Protein AF-A0A959K3Q5-F1 (afdb_monomer_lite)

pLDDT: mean 81.24, std 18.28, range [29.67, 98.5]

Secondary structure (DSSP, 8-state):
-HHHHHHHHHHHHHHHHTT-TTGGG-HHHHHHHHHHHT-HHHHHTT--HHHHHHHHHHH-TTTTSS------TT-----PPPHHHHHHHHHHHHHHHHHHHHHHSPPPEESSHIIIIIGGGGSS-HHHHHHHHHHHHHHT-GGG--TT-EEEEEEEPTT-SSTT-EEEEEETTEEEEEEESSS---HHHIIIIIIIIIIHH-SSGGGSPEEEEESS---HHHHHHHHHHTHHHHHTTHHHHHHHHHTS--TTS-HHHHHHHHHHHHHHTHHHHH-

Structure (mmCIF, N/CA/C/O backbone):
data_AF-A0A959K3Q5-F1
#
_entry.id   AF-A0A959K3Q5-F1
#
loop_
_atom_site.group_PDB
_atom_site.id
_atom_site.type_symbol
_atom_site.label_atom_id
_atom_site.label_alt_id
_atom_site.label_comp_id
_atom_site.label_asym_id
_atom_site.label_entity_id
_atom_site.label_seq_id
_atom_site.pdbx_PDB_ins_code
_atom_site.Cartn_x
_atom_site.Cartn_y
_atom_site.Cartn_z
_atom_site.occupancy
_atom_site.B_iso_or_equiv
_atom_site.auth_seq_id
_atom_site.auth_comp_id
_atom_site.auth_asym_id
_atom_site.auth_atom_id
_atom_site.pdbx_PDB_model_num
ATOM 1 N N . MET A 1 1 ? 34.630 -7.379 -21.092 1.00 40.16 1 MET A N 1
ATOM 2 C CA . MET A 1 1 ? 34.888 -6.142 -21.871 1.00 40.16 1 MET A CA 1
ATOM 3 C C . MET A 1 1 ? 34.202 -6.185 -23.237 1.00 40.16 1 MET A C 1
ATOM 5 O O . MET A 1 1 ? 33.742 -5.140 -23.668 1.00 40.16 1 MET A O 1
ATOM 9 N N . GLU A 1 2 ? 34.085 -7.359 -23.878 1.00 38.56 2 GLU A N 1
ATOM 10 C CA . GLU A 1 2 ? 33.310 -7.544 -25.124 1.00 38.56 2 GLU A CA 1
ATOM 11 C C . GLU A 1 2 ? 31.790 -7.338 -24.957 1.00 38.56 2 GLU A C 1
ATOM 13 O O . GLU A 1 2 ? 31.158 -6.804 -25.863 1.00 38.56 2 GLU A O 1
ATOM 18 N N . ASP A 1 3 ? 31.225 -7.642 -23.783 1.00 55.41 3 ASP A N 1
ATOM 19 C CA . ASP A 1 3 ? 29.778 -7.525 -23.515 1.00 55.41 3 ASP A CA 1
ATOM 20 C C . ASP A 1 3 ? 29.264 -6.075 -23.535 1.00 55.41 3 ASP A C 1
ATOM 22 O O . ASP A 1 3 ? 28.328 -5.718 -24.247 1.00 55.41 3 ASP A O 1
ATOM 26 N N . LEU A 1 4 ? 29.995 -5.182 -22.861 1.00 48.69 4 LEU A N 1
ATOM 27 C CA . LEU A 1 4 ? 29.612 -3.777 -22.703 1.00 48.69 4 LEU A CA 1
ATOM 28 C C . LEU A 1 4 ? 29.541 -3.020 -24.044 1.00 48.69 4 LEU A C 1
ATOM 30 O O . LEU A 1 4 ? 28.869 -1.995 -24.159 1.00 48.69 4 LEU A O 1
ATOM 34 N N . ALA A 1 5 ? 30.282 -3.475 -25.059 1.00 52.78 5 ALA A N 1
ATOM 35 C CA . ALA A 1 5 ? 30.271 -2.875 -26.389 1.00 52.78 5 ALA A CA 1
ATOM 36 C C . ALA A 1 5 ? 29.038 -3.315 -27.192 1.00 52.78 5 ALA A C 1
ATOM 38 O O . ALA A 1 5 ? 28.391 -2.476 -27.822 1.00 52.78 5 ALA A O 1
ATOM 39 N N . ALA A 1 6 ? 28.680 -4.600 -27.131 1.00 57.12 6 ALA A N 1
ATOM 40 C CA . ALA A 1 6 ? 27.487 -5.138 -27.780 1.00 57.12 6 ALA A CA 1
ATOM 41 C C . ALA A 1 6 ? 26.199 -4.558 -27.167 1.00 57.12 6 ALA A C 1
ATOM 43 O O . ALA A 1 6 ? 25.308 -4.118 -27.899 1.00 57.12 6 ALA A O 1
ATOM 44 N N . GLU A 1 7 ? 26.147 -4.448 -25.839 1.00 55.91 7 GLU A N 1
ATOM 45 C CA . GLU A 1 7 ? 25.041 -3.832 -25.093 1.00 55.91 7 GLU A CA 1
ATOM 46 C C . GLU A 1 7 ? 24.840 -2.352 -25.459 1.00 55.91 7 GLU A C 1
ATOM 48 O O . GLU A 1 7 ? 23.718 -1.899 -25.726 1.00 55.91 7 GLU A O 1
ATOM 53 N N . LYS A 1 8 ? 25.937 -1.587 -25.558 1.00 56.41 8 LYS A N 1
ATOM 54 C CA . LYS A 1 8 ? 25.900 -0.185 -26.003 1.00 56.41 8 LYS A C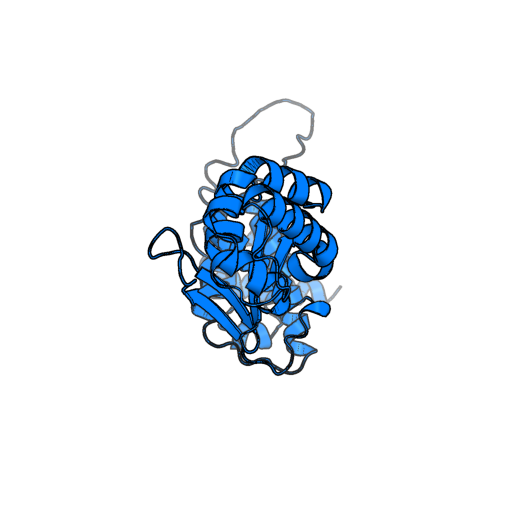A 1
ATOM 55 C C . LYS A 1 8 ? 25.402 -0.052 -27.441 1.00 56.41 8 LYS A C 1
ATOM 57 O O . LYS A 1 8 ? 24.619 0.851 -27.727 1.00 56.41 8 LYS A O 1
ATOM 62 N N . ILE A 1 9 ? 25.810 -0.951 -28.339 1.00 61.34 9 ILE A N 1
ATOM 63 C CA . ILE A 1 9 ? 25.378 -0.961 -29.746 1.00 61.34 9 ILE A CA 1
ATOM 64 C C . ILE A 1 9 ? 23.883 -1.287 -29.866 1.00 61.34 9 ILE A C 1
ATOM 66 O O . ILE A 1 9 ? 23.164 -0.613 -30.609 1.00 61.34 9 ILE A O 1
ATOM 70 N N . ARG A 1 10 ? 23.385 -2.283 -29.123 1.00 63.38 10 ARG A N 1
ATOM 71 C CA . ARG A 1 10 ? 21.958 -2.649 -29.115 1.00 63.38 10 ARG A CA 1
ATOM 72 C C . ARG A 1 10 ? 21.088 -1.477 -28.670 1.00 63.38 10 ARG A C 1
ATOM 74 O O . ARG A 1 10 ? 20.124 -1.122 -29.348 1.00 63.38 10 ARG A O 1
ATOM 81 N N . SER A 1 11 ? 21.493 -0.814 -27.599 1.00 56.53 11 SER A N 1
ATOM 82 C CA . SER A 1 11 ? 20.761 0.315 -27.024 1.00 56.53 11 SER A CA 1
ATOM 83 C C . SER A 1 11 ? 20.833 1.563 -27.898 1.00 56.53 11 SER A C 1
ATOM 85 O O . SER A 1 11 ? 19.840 2.270 -28.077 1.00 56.53 11 SER A O 1
ATOM 87 N N . TRP A 1 12 ? 21.977 1.786 -28.548 1.00 61.56 12 TRP A N 1
ATOM 88 C CA . TRP A 1 12 ? 22.113 2.806 -29.582 1.00 61.56 12 TRP A CA 1
ATOM 89 C C . TRP A 1 12 ? 21.128 2.570 -30.737 1.00 61.56 12 TRP A C 1
ATOM 91 O O . TRP A 1 12 ? 20.445 3.504 -31.158 1.00 61.56 12 TRP A O 1
ATOM 101 N N . ASN A 1 13 ? 20.980 1.325 -31.206 1.00 64.12 13 ASN A N 1
ATOM 102 C CA . ASN A 1 13 ? 20.042 0.969 -32.277 1.00 64.12 13 ASN A CA 1
ATOM 103 C C . ASN A 1 13 ? 18.572 1.160 -31.872 1.00 64.12 13 ASN A C 1
ATOM 105 O O . ASN A 1 13 ? 17.746 1.544 -32.702 1.00 64.12 13 ASN A O 1
ATOM 109 N N . ILE A 1 14 ? 18.232 0.892 -30.612 1.00 61.56 14 ILE A N 1
ATOM 110 C CA . ILE A 1 14 ? 16.895 1.108 -30.044 1.00 61.56 14 ILE A CA 1
ATOM 111 C C . ILE A 1 14 ? 16.551 2.605 -30.031 1.00 61.56 14 ILE A C 1
ATOM 113 O O . ILE A 1 14 ? 15.569 3.031 -30.643 1.00 61.56 14 ILE A O 1
ATOM 117 N N . LEU A 1 15 ? 17.418 3.431 -29.442 1.00 58.94 15 LEU A N 1
ATOM 118 C CA . LEU A 1 15 ? 17.208 4.879 -29.361 1.00 58.94 15 LEU A CA 1
ATOM 119 C C . LEU A 1 15 ? 17.270 5.577 -30.729 1.00 58.94 15 LEU A C 1
ATOM 121 O O . LEU A 1 15 ? 16.596 6.589 -30.949 1.00 58.94 15 LEU A O 1
ATOM 125 N N . ASN A 1 16 ? 18.074 5.049 -31.657 1.00 60.66 16 ASN A N 1
ATOM 126 C CA . ASN A 1 16 ? 18.155 5.551 -33.026 1.00 60.66 16 ASN A CA 1
ATOM 127 C C . ASN A 1 16 ? 16.851 5.295 -33.796 1.00 60.66 16 ASN A C 1
ATOM 129 O O . ASN A 1 16 ? 16.346 6.215 -34.439 1.00 60.66 16 ASN A O 1
ATOM 133 N N . ARG A 1 17 ? 16.261 4.096 -33.672 1.00 56.97 17 ARG A N 1
ATOM 134 C CA . ARG A 1 17 ? 14.958 3.760 -34.280 1.00 56.97 17 ARG A CA 1
ATOM 135 C C . ARG A 1 17 ? 13.814 4.621 -33.737 1.00 56.97 17 ARG A C 1
ATOM 137 O O . ARG A 1 17 ? 12.937 5.000 -34.504 1.00 56.97 17 ARG A O 1
ATOM 144 N N . ALA A 1 18 ? 13.863 4.999 -32.461 1.00 53.19 18 ALA A N 1
ATOM 145 C CA . ALA A 1 18 ? 12.867 5.872 -31.833 1.00 53.19 18 ALA A CA 1
ATOM 146 C C . ALA A 1 18 ? 13.060 7.380 -32.118 1.00 53.19 18 ALA A C 1
ATOM 148 O O . ALA A 1 18 ? 12.319 8.212 -31.594 1.00 53.19 18 ALA A O 1
ATOM 149 N N . GLY A 1 19 ? 14.080 7.773 -32.895 1.00 54.72 19 GLY A N 1
ATOM 150 C CA . GLY A 1 19 ? 14.333 9.177 -33.241 1.00 54.72 19 GLY A CA 1
ATOM 151 C C . GLY A 1 19 ? 14.781 10.063 -32.067 1.00 54.72 19 GLY A C 1
ATOM 152 O O . GLY A 1 19 ? 14.737 11.287 -32.169 1.00 54.72 19 GLY A O 1
ATOM 153 N N . ARG A 1 20 ? 15.239 9.491 -30.945 1.00 56.72 20 ARG A N 1
ATOM 154 C CA . ARG A 1 20 ? 15.582 10.237 -29.716 1.00 56.72 20 ARG A CA 1
ATOM 155 C C . ARG A 1 20 ? 17.085 10.520 -29.622 1.00 56.72 20 ARG A C 1
ATOM 157 O O . ARG A 1 20 ? 17.811 9.846 -28.905 1.00 56.72 20 ARG A O 1
ATOM 164 N N . SER A 1 21 ? 17.598 11.474 -30.405 1.00 55.88 21 SER A N 1
ATOM 165 C CA . SER A 1 21 ? 19.041 11.827 -30.454 1.00 55.88 21 SER A CA 1
ATOM 166 C C . SER A 1 21 ? 19.626 12.337 -29.144 1.00 55.88 21 SER A C 1
ATOM 168 O O . SER A 1 21 ? 20.778 12.039 -28.858 1.00 55.88 21 SER A O 1
ATOM 170 N N . GLN A 1 22 ? 18.837 13.038 -28.335 1.00 51.00 22 GLN A N 1
ATOM 171 C CA . GLN A 1 22 ? 19.312 13.644 -27.087 1.00 51.00 22 GLN A CA 1
ATOM 172 C C . GLN A 1 22 ? 19.474 12.627 -25.942 1.00 51.00 22 GLN A C 1
ATOM 174 O O . GLN A 1 22 ? 20.385 12.753 -25.137 1.00 51.00 22 GLN A O 1
ATOM 179 N N . LEU A 1 23 ? 18.664 11.562 -25.909 1.00 52.59 23 LEU A N 1
ATOM 180 C CA . LEU A 1 23 ? 18.810 10.475 -24.926 1.00 52.59 23 LEU A CA 1
ATOM 181 C C . LEU A 1 23 ? 19.992 9.540 -25.253 1.00 52.59 23 LEU A C 1
ATOM 183 O O . LEU A 1 23 ? 20.458 8.797 -24.398 1.00 52.59 23 LEU A O 1
ATOM 187 N N . ARG A 1 24 ? 20.508 9.585 -26.492 1.00 54.88 24 ARG A N 1
ATOM 188 C CA . ARG A 1 24 ? 21.662 8.786 -26.950 1.00 54.88 24 ARG A CA 1
ATOM 189 C C . ARG A 1 24 ? 23.006 9.287 -26.424 1.00 54.88 24 ARG A C 1
ATOM 191 O O . ARG A 1 24 ? 23.982 8.546 -26.504 1.00 54.88 24 ARG A O 1
ATOM 198 N N . SER A 1 25 ? 23.075 10.524 -25.932 1.00 55.84 25 SER A N 1
ATOM 199 C CA . SER A 1 25 ? 24.301 11.109 -25.375 1.00 55.84 25 SER A CA 1
ATOM 200 C C . SER A 1 25 ? 24.491 10.848 -23.881 1.00 55.84 25 SER A C 1
ATOM 202 O O . SER A 1 25 ? 25.543 11.205 -23.358 1.00 55.84 25 SER A O 1
ATOM 204 N N . ASP A 1 26 ? 23.521 10.224 -23.203 1.00 61.69 26 ASP A N 1
ATOM 205 C CA . ASP A 1 26 ? 23.619 9.890 -21.782 1.00 61.69 26 ASP A CA 1
ATOM 206 C C . ASP A 1 26 ? 23.964 8.393 -21.590 1.00 61.69 26 ASP A C 1
ATOM 208 O O . ASP A 1 26 ? 23.094 7.523 -21.698 1.00 61.69 26 ASP A O 1
ATOM 212 N N . PRO A 1 27 ? 25.239 8.053 -21.318 1.00 60.53 27 PRO A N 1
ATOM 213 C CA . PRO A 1 27 ? 25.661 6.670 -21.111 1.00 60.53 27 PRO A CA 1
ATOM 214 C C . PRO A 1 27 ? 25.109 6.050 -19.819 1.00 60.53 27 PRO A C 1
ATOM 216 O O . PRO A 1 27 ? 25.029 4.825 -19.734 1.00 60.53 27 PRO A O 1
ATOM 219 N N . VAL A 1 28 ? 24.731 6.862 -18.826 1.00 61.91 28 VAL A N 1
ATOM 220 C CA . VAL A 1 28 ? 24.123 6.390 -17.574 1.00 61.91 28 VAL A CA 1
ATOM 221 C C . VAL A 1 28 ? 22.675 5.988 -17.833 1.00 61.91 28 VAL A C 1
ATOM 223 O O . VAL A 1 28 ? 22.242 4.926 -17.390 1.00 61.91 28 VAL A O 1
ATOM 226 N N . PHE A 1 29 ? 21.947 6.788 -18.612 1.00 66.75 29 PHE A N 1
ATOM 227 C CA . PHE A 1 29 ? 20.609 6.442 -19.086 1.00 66.75 29 PHE A CA 1
ATOM 228 C C . PHE A 1 29 ? 20.609 5.159 -19.928 1.00 66.75 29 PHE A C 1
ATOM 230 O O . PHE A 1 29 ? 19.795 4.261 -19.715 1.00 66.75 29 PHE A O 1
ATOM 237 N N . LEU A 1 30 ? 21.575 5.031 -20.841 1.00 65.94 30 LEU A N 1
ATOM 238 C CA . LEU A 1 30 ? 21.716 3.840 -21.675 1.00 65.94 30 LEU A CA 1
ATOM 239 C C . LEU A 1 30 ? 21.869 2.567 -20.834 1.00 65.94 30 LEU A C 1
ATOM 241 O O . LEU A 1 30 ? 21.207 1.570 -21.103 1.00 65.94 30 LEU A O 1
ATOM 245 N N . ALA A 1 31 ? 22.703 2.622 -19.791 1.00 67.56 31 ALA A N 1
ATOM 246 C CA . ALA A 1 31 ? 22.904 1.505 -18.874 1.00 67.56 31 ALA A CA 1
ATOM 247 C C . ALA A 1 31 ? 21.610 1.099 -18.148 1.00 67.56 31 ALA A C 1
ATOM 249 O O . ALA A 1 31 ? 21.390 -0.086 -17.933 1.00 67.56 31 ALA A O 1
ATOM 250 N N . LYS A 1 32 ? 20.731 2.052 -17.809 1.00 72.62 32 LYS A N 1
ATOM 251 C CA . LYS A 1 32 ? 19.441 1.778 -17.149 1.00 72.62 32 LYS A CA 1
ATOM 252 C C . LYS A 1 32 ? 18.463 1.051 -18.068 1.00 72.62 32 LYS A C 1
ATOM 254 O O . LYS A 1 32 ? 17.853 0.073 -17.652 1.00 72.62 32 LYS A O 1
ATOM 259 N N . VAL A 1 33 ? 18.358 1.484 -19.326 1.00 73.06 33 VAL A N 1
ATOM 260 C CA . VAL A 1 33 ? 17.515 0.811 -20.328 1.00 73.06 33 VAL A CA 1
ATOM 261 C C . VAL A 1 33 ? 18.021 -0.609 -20.594 1.00 73.06 33 VAL A C 1
ATOM 263 O O . VAL A 1 33 ? 17.211 -1.531 -20.654 1.00 73.06 33 VAL A O 1
ATOM 266 N N . ILE A 1 34 ? 19.346 -0.803 -20.674 1.00 70.44 34 ILE A N 1
ATOM 267 C CA . ILE A 1 34 ? 19.973 -2.122 -20.888 1.00 70.44 34 ILE A CA 1
ATOM 268 C C . ILE A 1 34 ? 19.515 -3.140 -19.844 1.00 70.44 34 ILE A C 1
ATOM 270 O O . ILE A 1 34 ? 19.133 -4.247 -20.206 1.00 70.44 34 ILE A O 1
ATOM 274 N N . LYS A 1 35 ? 19.465 -2.742 -18.567 1.00 70.56 35 LYS A N 1
ATOM 275 C CA . LYS A 1 35 ? 19.013 -3.623 -17.481 1.00 70.56 35 LYS A CA 1
ATOM 276 C C . LYS A 1 35 ? 17.603 -4.188 -17.691 1.00 70.56 35 LYS A C 1
ATOM 278 O O . LYS A 1 35 ? 17.283 -5.211 -17.113 1.00 70.56 35 LYS A O 1
ATOM 283 N N . CYS A 1 36 ? 16.744 -3.512 -18.457 1.00 79.62 36 CYS A N 1
ATOM 284 C CA . CYS A 1 36 ? 15.346 -3.911 -18.634 1.00 79.62 36 CYS A CA 1
ATOM 285 C C . CYS A 1 36 ? 15.089 -4.677 -19.945 1.00 79.62 36 CYS A C 1
ATOM 287 O O . CYS A 1 36 ? 14.208 -5.531 -19.988 1.00 79.62 36 CYS A O 1
ATOM 289 N N . VAL A 1 37 ? 15.830 -4.381 -21.020 1.00 70.38 37 VAL A N 1
ATOM 290 C CA . VAL A 1 37 ? 15.545 -4.887 -22.386 1.00 70.38 37 VAL A CA 1
ATOM 291 C C . VAL A 1 37 ? 15.873 -6.366 -22.606 1.00 70.38 37 VAL A C 1
ATOM 293 O O . VAL A 1 37 ? 15.495 -6.928 -23.638 1.00 70.38 37 VAL A O 1
ATOM 296 N N . ASP A 1 38 ? 16.579 -6.994 -21.669 1.00 72.69 38 ASP A N 1
ATOM 297 C CA . ASP A 1 38 ? 16.919 -8.418 -21.733 1.00 72.69 38 ASP A CA 1
ATOM 298 C C . ASP A 1 38 ? 15.912 -9.323 -21.009 1.00 72.69 38 ASP A C 1
ATOM 300 O O . ASP A 1 38 ? 15.969 -10.543 -21.162 1.00 72.69 38 ASP A O 1
ATOM 304 N N . HIS A 1 39 ? 14.924 -8.749 -20.314 1.00 82.00 39 HIS A N 1
ATOM 305 C CA . HIS A 1 39 ? 13.847 -9.513 -19.687 1.00 82.00 39 HIS A CA 1
ATOM 306 C C . HIS A 1 39 ? 12.695 -9.751 -20.667 1.00 82.00 39 HIS A C 1
ATOM 308 O O . HIS A 1 39 ? 11.847 -8.883 -20.900 1.00 82.00 39 HIS A O 1
ATOM 314 N N . SER A 1 40 ? 12.628 -10.964 -21.217 1.00 84.44 40 SER A N 1
ATOM 315 C CA . SER A 1 40 ? 11.532 -11.393 -22.097 1.00 84.44 40 SER A CA 1
ATOM 316 C C . SER A 1 40 ? 10.154 -11.320 -21.418 1.00 84.44 40 SER A C 1
ATOM 318 O O . SER A 1 40 ? 9.131 -11.076 -22.059 1.00 84.44 40 SER A O 1
ATOM 320 N N . GLU A 1 41 ? 10.146 -11.449 -20.097 1.00 88.12 41 GLU A N 1
ATOM 321 C CA . GLU A 1 41 ? 9.000 -11.388 -19.206 1.00 88.12 41 GLU A CA 1
ATOM 322 C C . GLU A 1 41 ? 8.406 -9.977 -19.172 1.00 88.12 41 GLU A C 1
ATOM 324 O O . GLU A 1 41 ? 7.193 -9.819 -19.309 1.00 88.12 41 GLU A O 1
ATOM 329 N N . LEU A 1 42 ? 9.244 -8.937 -19.087 1.00 89.06 42 LEU A N 1
ATOM 330 C CA . LEU A 1 42 ? 8.790 -7.543 -19.144 1.00 89.06 42 LEU A CA 1
ATOM 331 C C . LEU A 1 42 ? 8.170 -7.225 -20.512 1.00 89.06 42 LEU A C 1
ATOM 333 O O . LEU A 1 42 ? 7.113 -6.593 -20.584 1.00 89.06 42 LEU A O 1
ATOM 337 N N . ILE A 1 43 ? 8.764 -7.737 -21.594 1.00 86.56 43 ILE A N 1
ATOM 338 C CA . ILE A 1 43 ? 8.223 -7.586 -22.952 1.00 86.56 43 ILE A CA 1
ATOM 339 C C . ILE A 1 43 ? 6.839 -8.239 -23.056 1.00 86.56 43 ILE A C 1
ATOM 341 O O . ILE A 1 43 ? 5.929 -7.651 -23.643 1.00 86.56 43 ILE A O 1
ATOM 345 N N . SER A 1 44 ? 6.643 -9.417 -22.452 1.00 86.00 44 SER A N 1
ATOM 346 C CA . SER A 1 44 ? 5.338 -10.100 -22.435 1.00 86.00 44 SER A CA 1
ATOM 347 C C . SER A 1 44 ? 4.245 -9.297 -21.715 1.00 86.00 44 SER A C 1
ATOM 349 O O . SER A 1 44 ? 3.067 -9.417 -22.048 1.00 86.00 44 SER A O 1
ATOM 351 N N . LEU A 1 45 ? 4.644 -8.421 -20.788 1.00 87.62 45 LEU A N 1
ATOM 352 C CA . LEU A 1 45 ? 3.775 -7.470 -20.100 1.00 87.62 45 LEU A CA 1
ATOM 353 C C . LEU A 1 45 ? 3.621 -6.138 -20.854 1.00 87.62 45 LEU A C 1
ATOM 355 O O . LEU A 1 45 ? 3.037 -5.208 -20.313 1.00 87.62 45 LEU A O 1
ATOM 359 N N . GLY A 1 46 ? 4.130 -6.008 -22.083 1.00 87.62 46 GLY A N 1
ATOM 360 C CA . GLY A 1 46 ? 4.018 -4.789 -22.892 1.00 87.62 46 GLY A CA 1
ATOM 361 C C . GLY A 1 46 ? 5.025 -3.689 -22.539 1.00 87.62 46 GLY A C 1
ATOM 362 O O . GLY A 1 46 ? 4.829 -2.535 -22.931 1.00 87.62 46 GLY A O 1
ATOM 363 N N . ILE A 1 47 ? 6.089 -4.023 -21.801 1.00 89.06 47 ILE A N 1
ATOM 364 C CA . ILE A 1 47 ? 7.208 -3.126 -21.486 1.00 89.06 47 ILE A CA 1
ATOM 365 C C . ILE A 1 47 ? 8.308 -3.360 -22.524 1.00 89.06 47 ILE A C 1
ATOM 367 O O . ILE A 1 47 ? 9.309 -4.026 -22.273 1.00 89.06 47 ILE A O 1
ATOM 371 N N . ASP A 1 48 ? 8.081 -2.851 -23.730 1.00 84.75 48 ASP A N 1
ATOM 372 C CA . ASP A 1 48 ? 9.048 -2.924 -24.822 1.00 84.75 48 ASP A CA 1
ATOM 373 C C . ASP A 1 48 ? 10.049 -1.752 -24.807 1.00 84.75 48 ASP A C 1
ATOM 375 O O . ASP A 1 48 ? 9.960 -0.800 -24.024 1.00 84.75 48 ASP A O 1
ATOM 379 N N . ASP A 1 49 ? 11.006 -1.807 -25.731 1.00 77.19 49 ASP A N 1
ATOM 380 C CA . ASP A 1 49 ? 11.998 -0.762 -25.972 1.00 77.19 49 ASP A CA 1
ATOM 381 C C . ASP A 1 49 ? 11.375 0.644 -26.070 1.00 77.19 49 ASP A C 1
ATOM 383 O O . ASP A 1 49 ? 11.886 1.619 -25.514 1.00 77.19 49 ASP A O 1
ATOM 387 N N . GLN A 1 50 ? 10.256 0.770 -26.788 1.00 77.44 50 GLN A N 1
ATOM 388 C CA . GLN A 1 50 ? 9.607 2.054 -27.031 1.00 77.44 50 GLN A CA 1
ATOM 389 C C . GLN A 1 50 ? 8.909 2.574 -25.773 1.00 77.44 50 GLN A C 1
ATOM 391 O O . GLN A 1 50 ? 8.879 3.787 -25.534 1.00 77.44 50 GLN A O 1
ATOM 396 N N . TYR A 1 51 ? 8.361 1.677 -24.963 1.00 85.12 51 TYR A N 1
ATOM 397 C CA . TYR A 1 51 ? 7.776 1.974 -23.671 1.00 85.12 51 TYR A CA 1
ATOM 398 C C . TYR A 1 51 ? 8.834 2.506 -22.690 1.00 85.12 51 TYR A C 1
ATOM 400 O O . TYR A 1 51 ? 8.635 3.583 -22.121 1.00 85.12 51 TYR A O 1
ATOM 408 N N . LEU A 1 52 ? 9.985 1.835 -22.569 1.00 82.88 52 LEU A N 1
ATOM 409 C CA . LEU A 1 52 ? 11.098 2.272 -21.710 1.00 82.88 52 LEU A CA 1
ATOM 410 C C . LEU A 1 52 ? 11.615 3.665 -22.101 1.00 82.88 52 LEU A C 1
ATOM 412 O O . LEU A 1 52 ? 11.854 4.519 -21.248 1.00 82.88 52 LEU A O 1
ATOM 416 N N . ILE A 1 53 ? 11.701 3.945 -23.404 1.00 76.00 53 ILE A N 1
ATOM 417 C CA . ILE A 1 53 ? 12.056 5.277 -23.916 1.00 76.00 53 ILE A CA 1
ATOM 418 C C . ILE A 1 53 ? 11.040 6.344 -23.491 1.00 76.00 53 ILE A C 1
ATOM 420 O O . ILE A 1 53 ? 11.410 7.488 -23.220 1.00 76.00 53 ILE A O 1
ATOM 424 N N . ASN A 1 54 ? 9.754 5.999 -23.449 1.00 79.50 54 ASN A N 1
ATOM 425 C CA . ASN A 1 54 ? 8.704 6.942 -23.079 1.00 79.50 54 ASN A CA 1
ATOM 426 C C . ASN A 1 54 ? 8.709 7.266 -21.578 1.00 79.50 54 ASN A C 1
ATOM 428 O O . ASN A 1 54 ? 8.382 8.398 -21.224 1.00 79.50 54 ASN A O 1
ATOM 432 N N . ILE A 1 55 ? 9.128 6.333 -20.712 1.00 81.19 55 ILE A N 1
ATOM 433 C CA . ILE A 1 55 ? 9.363 6.626 -19.287 1.00 81.19 55 ILE A CA 1
ATOM 434 C C . ILE A 1 55 ? 10.372 7.769 -19.164 1.00 81.19 55 ILE A C 1
ATOM 436 O O . ILE A 1 55 ? 10.076 8.777 -18.526 1.00 81.19 55 ILE A O 1
ATOM 440 N N . ALA A 1 56 ? 11.510 7.650 -19.843 1.00 68.94 56 ALA A N 1
ATOM 441 C CA . ALA A 1 56 ? 12.579 8.645 -19.810 1.00 68.94 56 ALA A CA 1
ATOM 442 C C . ALA A 1 56 ? 12.138 10.015 -20.335 1.00 68.94 56 ALA A C 1
ATOM 444 O O . ALA A 1 56 ? 12.381 11.057 -19.730 1.00 68.94 56 ALA A O 1
ATOM 445 N N . ALA A 1 57 ? 11.413 10.011 -21.457 1.00 64.94 57 ALA A N 1
ATOM 446 C CA . ALA A 1 57 ? 10.893 11.234 -22.057 1.00 64.94 57 ALA A CA 1
ATOM 447 C C . ALA A 1 57 ? 9.870 11.954 -21.154 1.00 64.94 57 ALA A C 1
ATOM 449 O O . ALA A 1 57 ? 9.721 13.173 -21.243 1.00 64.94 57 ALA A O 1
ATOM 450 N N . SER A 1 58 ? 9.158 11.216 -20.294 1.00 63.50 58 SER A N 1
ATOM 451 C CA . SER A 1 58 ? 8.156 11.777 -19.377 1.00 63.50 58 SER A CA 1
ATOM 452 C C . SER A 1 58 ? 8.771 12.475 -18.155 1.00 63.50 58 SER A C 1
ATOM 454 O O . SER A 1 58 ? 8.187 13.421 -17.631 1.00 63.50 58 SER A O 1
ATOM 456 N N . SER A 1 59 ? 9.951 12.046 -17.692 1.00 56.72 59 SER A N 1
ATOM 457 C CA . SER A 1 59 ? 10.712 12.692 -16.604 1.00 56.72 59 SER A CA 1
ATOM 458 C C . SER A 1 59 ? 11.510 13.903 -17.083 1.00 56.72 59 SER A C 1
ATOM 460 O O . SER A 1 59 ? 11.805 14.791 -16.285 1.00 56.72 59 SER A O 1
ATOM 462 N N . SER A 1 60 ? 11.815 13.975 -18.381 1.00 52.69 60 SER A N 1
ATOM 463 C CA . SER A 1 60 ? 12.578 15.057 -19.007 1.00 52.69 60 SER A CA 1
ATOM 464 C C . SER A 1 60 ? 11.735 16.275 -19.409 1.00 52.69 60 SER A C 1
ATOM 466 O O . SER A 1 60 ? 12.026 16.894 -20.433 1.00 52.69 60 SER A O 1
ATOM 468 N N . GLY A 1 61 ? 10.680 16.618 -18.659 1.00 44.03 61 GLY A N 1
ATOM 469 C CA . GLY A 1 61 ? 9.978 17.892 -18.842 1.00 44.03 61 GLY A CA 1
ATOM 470 C C . GLY A 1 61 ? 10.996 19.037 -18.832 1.00 44.03 61 GLY A C 1
ATOM 471 O O . GLY A 1 61 ? 11.556 19.345 -17.788 1.00 44.03 61 GLY A O 1
ATOM 472 N N . ASP A 1 62 ? 11.271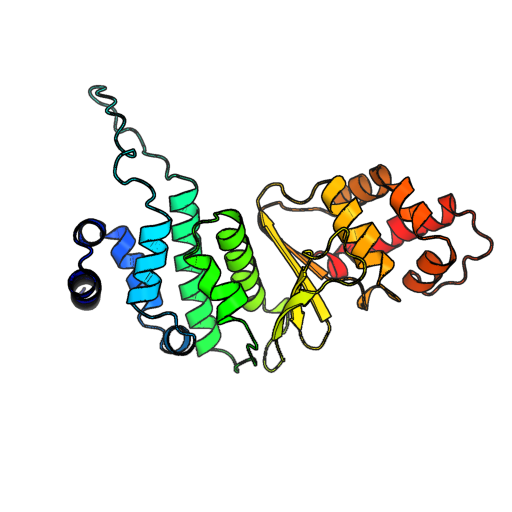 19.592 -20.013 1.00 35.66 62 ASP A N 1
ATOM 473 C CA . ASP A 1 62 ? 12.361 20.524 -20.303 1.00 35.66 62 ASP A CA 1
ATOM 474 C C . ASP A 1 62 ? 13.796 20.039 -19.993 1.00 35.66 62 ASP A C 1
ATOM 476 O O . ASP A 1 62 ? 14.406 20.386 -18.983 1.00 35.66 62 ASP A O 1
ATOM 480 N N . PHE A 1 63 ? 14.458 19.469 -21.008 1.00 35.38 63 PHE A N 1
ATOM 481 C CA . PHE A 1 63 ? 15.915 19.649 -21.172 1.00 35.38 63 PHE A CA 1
ATOM 482 C C . PHE A 1 63 ? 16.321 21.144 -21.257 1.00 35.38 63 PHE A C 1
ATOM 484 O O . PHE A 1 63 ? 17.510 21.451 -21.260 1.00 35.38 63 PHE A O 1
ATOM 491 N N . SER A 1 64 ? 15.364 22.084 -21.320 1.00 33.69 64 SER A N 1
ATOM 492 C CA . SER A 1 64 ? 15.614 23.526 -21.394 1.00 33.69 64 SER A CA 1
ATOM 493 C C . SER A 1 64 ? 15.785 24.231 -20.037 1.00 33.69 64 SER A C 1
ATOM 495 O O . SER A 1 64 ? 16.133 25.411 -20.032 1.00 33.69 64 SER A O 1
ATOM 497 N N . GLN A 1 65 ? 15.636 23.545 -18.890 1.00 32.94 65 GLN A N 1
ATOM 498 C CA . GLN A 1 65 ? 15.892 24.155 -17.567 1.00 32.94 65 GLN A CA 1
ATOM 499 C C . GLN A 1 65 ? 16.874 23.407 -16.651 1.00 32.94 65 GLN A C 1
ATOM 501 O O . GLN A 1 65 ? 17.060 23.803 -15.503 1.00 32.94 65 GLN A O 1
ATOM 506 N N . ALA A 1 66 ? 17.626 22.428 -17.158 1.00 31.17 66 ALA A N 1
ATOM 507 C CA . ALA A 1 66 ? 18.889 22.020 -16.530 1.00 31.17 66 ALA A CA 1
ATOM 508 C C . ALA A 1 66 ? 20.042 22.853 -17.116 1.00 31.17 66 ALA A C 1
ATOM 510 O O . ALA A 1 66 ? 20.924 22.354 -17.808 1.00 31.17 66 ALA A O 1
ATOM 511 N N . GLY A 1 67 ? 19.970 24.165 -16.910 1.00 32.84 67 GLY A N 1
ATOM 512 C CA . GLY A 1 67 ? 20.887 25.112 -17.530 1.00 32.84 67 GLY A CA 1
ATOM 513 C C . GLY A 1 67 ? 20.763 26.520 -16.973 1.00 32.84 67 GLY A C 1
ATOM 514 O O . GLY A 1 67 ? 20.920 27.481 -17.719 1.00 32.84 67 GLY A O 1
ATOM 515 N N . SER A 1 68 ? 20.493 26.680 -15.675 1.00 30.17 68 SER A N 1
ATOM 516 C CA . SER A 1 68 ? 20.906 27.916 -15.015 1.00 30.17 68 SER A CA 1
ATOM 517 C C . SER A 1 68 ? 22.433 27.944 -15.046 1.00 30.17 68 SER A C 1
ATOM 519 O O . SER A 1 68 ? 23.090 27.300 -14.229 1.00 30.17 68 SER A O 1
ATOM 521 N N . GLN A 1 69 ? 22.986 28.641 -16.042 1.00 35.47 69 GLN A N 1
ATOM 522 C CA . GLN A 1 69 ? 24.376 29.074 -16.053 1.00 35.47 69 GLN A CA 1
ATOM 523 C C . GLN A 1 69 ? 24.658 29.788 -14.732 1.00 35.47 69 GLN A C 1
ATOM 525 O O . GLN A 1 69 ? 24.270 30.936 -14.533 1.00 35.47 69 GLN A O 1
ATOM 530 N N . ILE A 1 70 ? 25.352 29.103 -13.835 1.00 29.67 70 ILE A N 1
ATOM 531 C CA . ILE A 1 70 ? 26.170 29.755 -12.829 1.00 29.67 70 ILE A CA 1
ATOM 532 C C . ILE A 1 70 ? 27.594 29.599 -13.348 1.00 29.67 70 ILE A C 1
ATOM 534 O O . ILE A 1 70 ? 28.213 28.549 -13.210 1.00 29.67 70 ILE A O 1
ATOM 538 N N . ILE A 1 71 ? 28.081 30.641 -14.022 1.00 40.22 71 ILE A N 1
ATOM 539 C CA . ILE A 1 71 ? 29.518 30.832 -14.192 1.00 40.22 71 ILE A CA 1
ATOM 540 C C . ILE A 1 71 ? 30.031 31.207 -12.802 1.00 40.22 71 ILE A C 1
ATOM 542 O O . ILE A 1 71 ? 29.853 32.339 -12.360 1.00 40.22 71 ILE A O 1
ATOM 546 N N . ILE A 1 72 ? 30.618 30.244 -12.099 1.00 31.20 72 ILE A N 1
ATOM 547 C CA . ILE A 1 72 ? 31.567 30.515 -11.022 1.00 31.20 72 ILE A CA 1
ATOM 548 C C . ILE A 1 72 ? 32.827 29.740 -11.385 1.00 31.20 72 ILE A C 1
ATOM 550 O O . ILE A 1 72 ? 32.799 28.523 -11.558 1.00 31.20 72 ILE A O 1
ATOM 554 N N . GLU A 1 73 ? 33.905 30.489 -11.570 1.00 41.16 73 GLU A N 1
ATOM 555 C CA . GLU A 1 73 ? 35.254 29.981 -11.770 1.00 41.16 73 GLU A CA 1
ATOM 556 C C . GLU A 1 73 ? 35.628 29.011 -10.623 1.00 41.16 73 GLU A C 1
ATOM 558 O O . GLU A 1 73 ? 35.418 29.304 -9.447 1.00 41.16 73 GLU A O 1
ATOM 563 N N . ASP A 1 74 ? 36.160 27.842 -10.992 1.00 43.22 74 ASP A N 1
ATOM 564 C CA . ASP A 1 74 ? 36.954 26.920 -10.162 1.00 43.22 74 ASP A CA 1
ATOM 565 C C . ASP A 1 74 ? 36.340 26.196 -8.942 1.00 43.22 74 ASP A C 1
ATOM 567 O O . ASP A 1 74 ? 37.059 25.858 -8.000 1.00 43.22 74 ASP A O 1
ATOM 571 N N . VAL A 1 75 ? 35.066 25.779 -8.983 1.00 34.84 75 VAL A N 1
ATOM 572 C CA . VAL A 1 75 ? 34.592 24.664 -8.126 1.00 34.84 75 VAL A CA 1
ATOM 573 C C . VAL A 1 75 ? 33.637 23.749 -8.907 1.00 34.84 75 VAL A C 1
ATOM 575 O O . VAL A 1 75 ? 32.615 24.238 -9.390 1.00 34.84 75 VAL A O 1
ATOM 578 N N . PRO A 1 76 ? 33.887 22.425 -9.021 1.00 33.84 76 PRO A N 1
ATOM 579 C CA . PRO A 1 76 ? 32.914 21.514 -9.609 1.00 33.84 76 PRO A CA 1
ATOM 580 C C . PRO A 1 76 ? 31.675 21.482 -8.713 1.00 33.84 76 PRO A C 1
ATOM 582 O O . PRO A 1 76 ? 31.682 20.919 -7.619 1.00 33.84 76 PRO A O 1
ATOM 585 N N . THR A 1 77 ? 30.608 22.135 -9.163 1.00 39.34 77 THR A N 1
ATOM 586 C CA . THR A 1 77 ? 29.311 22.098 -8.495 1.00 39.34 77 THR A CA 1
ATOM 587 C C . THR A 1 77 ? 28.779 20.677 -8.639 1.00 39.34 77 THR A C 1
ATOM 589 O O . THR A 1 77 ? 28.525 20.217 -9.751 1.00 39.34 77 THR A O 1
ATOM 592 N N . ILE A 1 78 ? 28.653 19.947 -7.530 1.00 39.50 78 ILE A N 1
ATOM 593 C CA . ILE A 1 78 ? 27.988 18.642 -7.527 1.00 39.50 78 ILE A CA 1
ATOM 594 C C . ILE A 1 78 ? 26.525 18.907 -7.894 1.00 39.50 78 ILE A C 1
ATOM 596 O O . ILE A 1 78 ? 25.763 19.420 -7.077 1.00 39.50 78 ILE A O 1
ATOM 600 N N . LEU A 1 79 ? 26.148 18.624 -9.142 1.00 46.28 79 LEU A N 1
ATOM 601 C CA . LEU A 1 79 ? 24.764 18.711 -9.593 1.00 46.28 79 LEU A CA 1
ATOM 602 C C . LEU A 1 79 ? 23.960 17.656 -8.829 1.00 46.28 79 LEU A C 1
ATOM 604 O O . LEU A 1 79 ? 24.155 16.456 -9.021 1.00 46.28 79 LEU A O 1
ATOM 608 N N . THR A 1 80 ? 23.087 18.096 -7.927 1.00 50.78 80 THR A N 1
ATOM 609 C CA . THR A 1 80 ? 22.154 17.198 -7.254 1.00 50.78 80 THR A CA 1
ATOM 610 C C . THR A 1 80 ? 21.052 16.797 -8.238 1.00 50.78 80 THR A C 1
ATOM 612 O O . THR A 1 80 ? 20.476 17.668 -8.895 1.00 50.78 80 THR A O 1
ATOM 615 N N . PRO A 1 81 ? 20.755 15.495 -8.385 1.00 61.69 81 PRO A N 1
ATOM 616 C CA . PRO A 1 81 ? 19.712 15.044 -9.296 1.00 61.69 81 PRO A CA 1
ATOM 617 C C . PRO A 1 81 ? 18.342 15.575 -8.863 1.00 61.69 81 PRO A C 1
ATOM 619 O O . PRO A 1 81 ? 18.036 15.688 -7.671 1.00 61.69 81 PRO A O 1
ATOM 622 N N . SER A 1 82 ? 17.498 15.903 -9.841 1.00 69.12 82 SER A N 1
ATOM 623 C CA . SER A 1 82 ? 16.130 16.350 -9.576 1.00 69.12 82 SER A CA 1
ATOM 624 C C . SER A 1 82 ? 15.276 15.203 -9.018 1.00 69.12 82 SER A C 1
ATOM 626 O O . SER A 1 82 ? 15.560 14.026 -9.238 1.00 69.12 82 SER A O 1
ATOM 628 N N . LYS A 1 83 ? 14.164 15.522 -8.340 1.00 71.69 83 LYS A N 1
ATOM 629 C CA . LYS A 1 83 ? 13.207 14.497 -7.874 1.00 71.69 83 LYS A CA 1
ATOM 630 C C . LYS A 1 83 ? 12.679 13.619 -9.015 1.00 71.69 83 LYS A C 1
ATOM 632 O O . LYS A 1 83 ? 12.426 12.441 -8.801 1.00 71.69 83 LYS A O 1
ATOM 637 N N . ALA A 1 84 ? 12.518 14.187 -10.212 1.00 70.56 84 ALA A N 1
ATOM 638 C CA . ALA A 1 84 ? 12.071 13.451 -11.391 1.00 70.56 84 ALA A CA 1
ATOM 639 C C . ALA A 1 84 ? 13.139 12.468 -11.893 1.00 70.56 84 ALA A C 1
ATOM 641 O O . ALA A 1 84 ? 12.795 11.345 -12.243 1.00 70.56 84 ALA A O 1
ATOM 642 N N . GLN A 1 85 ? 14.416 12.868 -11.865 1.00 71.69 85 GLN A N 1
ATOM 643 C CA . GLN A 1 85 ? 15.541 11.992 -12.208 1.00 71.69 85 GLN A CA 1
ATOM 644 C C . GLN A 1 85 ? 15.693 10.856 -11.194 1.00 71.69 85 GLN A C 1
ATOM 646 O O . GLN A 1 85 ? 15.817 9.704 -11.581 1.00 71.69 85 GLN A O 1
ATOM 651 N N . LEU A 1 86 ? 15.595 11.151 -9.894 1.00 76.81 86 LEU A N 1
ATOM 652 C CA . LEU A 1 86 ? 15.643 10.117 -8.855 1.00 76.81 86 LEU A CA 1
ATOM 653 C C . LEU A 1 86 ? 14.508 9.091 -8.994 1.00 76.81 86 LEU A C 1
ATOM 655 O O . LEU A 1 86 ? 14.737 7.900 -8.813 1.00 76.81 86 LEU A O 1
ATOM 659 N N . LEU A 1 87 ? 13.295 9.541 -9.335 1.00 81.31 87 LEU A N 1
ATOM 660 C CA . LEU A 1 87 ? 12.169 8.637 -9.578 1.00 81.31 87 LEU A CA 1
ATOM 661 C C . LEU A 1 87 ? 12.353 7.816 -10.859 1.00 81.31 87 LEU A C 1
ATOM 663 O O . LEU A 1 87 ? 11.974 6.652 -10.891 1.00 81.31 87 LEU A O 1
ATOM 667 N N . GLU A 1 88 ? 12.903 8.399 -11.923 1.00 83.50 88 GLU A N 1
ATOM 668 C CA . GLU A 1 88 ? 13.220 7.647 -13.139 1.00 83.50 88 GLU A CA 1
ATOM 669 C C . GLU A 1 88 ? 14.196 6.506 -12.843 1.00 83.50 88 GLU A C 1
ATOM 671 O O . GLU A 1 88 ? 13.945 5.368 -13.234 1.00 83.50 88 GLU A O 1
ATOM 676 N N . ASP A 1 89 ? 15.255 6.798 -12.094 1.00 82.62 89 ASP A N 1
ATOM 677 C CA . ASP A 1 89 ? 16.269 5.819 -11.706 1.00 82.62 89 ASP A CA 1
ATOM 678 C C . ASP A 1 89 ? 15.646 4.674 -10.909 1.00 82.62 89 ASP A C 1
ATOM 680 O O . ASP A 1 89 ? 15.854 3.503 -11.224 1.00 82.62 89 ASP A O 1
ATOM 684 N N . GLU A 1 90 ? 14.794 5.017 -9.945 1.00 88.44 90 GLU A N 1
ATOM 685 C CA . GLU A 1 90 ? 14.040 4.049 -9.157 1.00 88.44 90 GLU A CA 1
ATOM 686 C C . GLU A 1 90 ? 13.092 3.197 -10.015 1.00 88.44 90 GLU A C 1
ATOM 688 O O . GLU A 1 90 ? 12.991 1.994 -9.786 1.00 88.44 90 GLU A O 1
ATOM 693 N N . ILE A 1 91 ? 12.411 3.784 -11.010 1.00 92.19 91 ILE A N 1
ATOM 694 C CA . ILE A 1 91 ? 11.538 3.035 -11.929 1.00 92.19 91 ILE A CA 1
ATOM 695 C C . ILE A 1 91 ? 12.347 1.976 -12.677 1.00 92.19 91 ILE A C 1
ATOM 697 O O . ILE A 1 91 ? 11.924 0.824 -12.727 1.00 92.19 91 ILE A O 1
ATOM 701 N N . PHE A 1 92 ? 13.494 2.342 -13.254 1.00 90.38 92 PHE A N 1
ATOM 702 C CA . PHE A 1 92 ? 14.318 1.392 -14.004 1.00 90.38 92 PHE A CA 1
ATOM 703 C C . PHE A 1 92 ? 14.900 0.294 -13.113 1.00 90.38 92 PHE A C 1
ATOM 705 O O . PHE A 1 92 ? 14.890 -0.872 -13.507 1.00 90.38 92 PHE A O 1
ATOM 712 N N . ASP A 1 93 ? 15.367 0.638 -11.913 1.00 90.38 93 ASP A N 1
ATOM 713 C CA . ASP A 1 93 ? 15.892 -0.358 -10.979 1.00 90.38 93 ASP A CA 1
ATOM 714 C C . ASP A 1 93 ? 14.792 -1.337 -10.526 1.00 90.38 93 ASP A C 1
ATOM 716 O O . ASP A 1 93 ? 15.011 -2.547 -10.540 1.00 90.38 93 ASP A O 1
ATOM 720 N N . VAL A 1 94 ? 13.586 -0.842 -10.214 1.00 94.44 94 VAL A N 1
ATOM 721 C CA . VAL A 1 94 ? 12.440 -1.683 -9.819 1.00 94.44 94 VAL A CA 1
ATOM 722 C C . VAL A 1 94 ? 11.904 -2.522 -10.981 1.00 94.44 94 VAL A C 1
ATOM 724 O O . VAL A 1 94 ? 11.463 -3.647 -10.757 1.00 94.44 94 VAL A O 1
ATOM 727 N N . LEU A 1 95 ? 11.922 -2.009 -12.215 1.00 94.19 95 LEU A N 1
ATOM 728 C CA . LEU A 1 95 ? 11.522 -2.775 -13.398 1.00 94.19 95 LEU A CA 1
ATOM 729 C C . LEU A 1 95 ? 12.498 -3.912 -13.691 1.00 94.19 95 LEU A C 1
ATOM 731 O O . LEU A 1 95 ? 12.054 -5.024 -13.959 1.00 94.19 95 LEU A O 1
ATOM 735 N N . SER A 1 96 ? 13.803 -3.651 -13.607 1.00 90.75 96 SER A N 1
ATOM 736 C CA . SER A 1 96 ? 14.827 -4.684 -13.785 1.00 90.75 96 SER A CA 1
ATOM 737 C C . SER A 1 96 ? 14.674 -5.792 -12.740 1.00 90.75 96 SER A C 1
ATOM 739 O O . SER A 1 96 ? 14.536 -6.957 -13.106 1.00 90.75 96 SER A O 1
ATOM 741 N N . SER A 1 97 ? 14.556 -5.439 -11.455 1.00 92.19 97 SER A N 1
ATOM 742 C CA . SER A 1 97 ? 14.355 -6.440 -10.400 1.00 92.19 97 SER A CA 1
ATOM 743 C C . SER A 1 97 ? 13.015 -7.175 -10.532 1.00 92.19 97 SER A C 1
ATOM 745 O O . SER A 1 97 ? 12.924 -8.364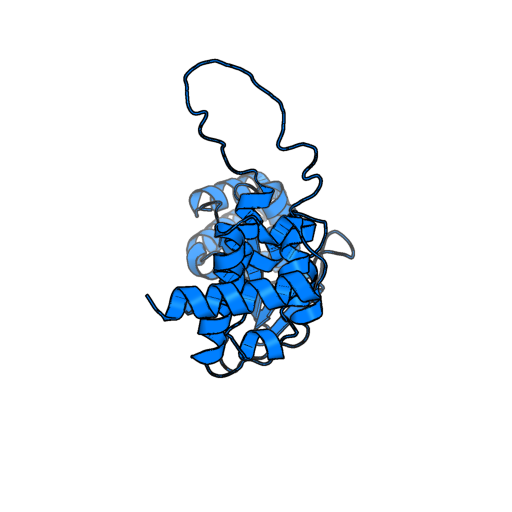 -10.230 1.00 92.19 97 SER A O 1
ATOM 747 N N . PHE A 1 98 ? 11.972 -6.506 -11.034 1.00 92.81 98 PHE A N 1
ATOM 748 C CA . PHE A 1 98 ? 10.698 -7.157 -11.328 1.00 92.81 98 PHE A CA 1
ATOM 749 C C . PHE A 1 98 ? 10.817 -8.145 -12.495 1.00 92.81 98 PHE A C 1
ATOM 751 O O . PHE A 1 98 ? 10.223 -9.218 -12.440 1.00 92.81 98 PHE A O 1
ATOM 758 N N . GLY A 1 99 ? 11.619 -7.832 -13.516 1.00 90.69 99 GLY A N 1
ATOM 759 C CA . GLY A 1 99 ? 11.960 -8.758 -14.596 1.00 90.69 99 GLY A CA 1
ATOM 760 C C . GLY A 1 99 ? 12.641 -10.023 -14.071 1.00 90.69 99 GLY A C 1
ATOM 761 O O . GLY A 1 99 ? 12.193 -11.130 -14.375 1.00 90.69 99 GLY A O 1
ATOM 762 N N . ASP A 1 100 ? 13.648 -9.866 -13.207 1.00 89.88 100 ASP A N 1
ATOM 763 C CA . ASP A 1 100 ? 14.291 -10.985 -12.503 1.00 89.88 100 ASP A CA 1
ATOM 764 C C . ASP A 1 100 ? 13.288 -11.792 -11.669 1.00 89.88 100 ASP A C 1
ATOM 766 O O . ASP A 1 100 ? 13.306 -13.026 -11.672 1.00 89.88 100 ASP A O 1
ATOM 770 N N . PHE A 1 101 ? 12.396 -11.113 -10.946 1.00 90.06 101 PHE A N 1
ATOM 771 C CA . PHE A 1 101 ? 11.361 -11.766 -10.153 1.00 90.06 101 PHE A CA 1
ATOM 772 C C . PHE A 1 101 ? 10.438 -12.621 -11.027 1.00 90.06 101 PHE A C 1
ATOM 774 O O . PHE A 1 101 ? 10.171 -13.770 -10.675 1.00 90.06 101 PHE A O 1
ATOM 781 N N . LEU A 1 102 ? 9.980 -12.109 -12.169 1.00 88.44 102 LEU A N 1
ATOM 782 C CA . LEU A 1 102 ? 9.110 -12.854 -13.080 1.00 88.44 102 LEU A CA 1
ATOM 783 C C . LEU A 1 102 ? 9.809 -14.086 -13.668 1.00 88.44 102 LEU A C 1
ATOM 785 O O . LEU A 1 102 ? 9.194 -15.146 -13.733 1.00 88.44 102 LEU A O 1
ATOM 789 N N . GLY A 1 103 ? 11.085 -13.968 -14.050 1.00 85.44 103 GLY A N 1
ATOM 790 C CA . GLY A 1 103 ? 11.845 -15.084 -14.626 1.00 85.44 103 GLY A CA 1
ATOM 791 C C . GLY A 1 103 ? 12.135 -16.215 -13.630 1.00 85.44 103 GLY A C 1
ATOM 792 O O . GLY A 1 103 ? 12.265 -17.375 -14.021 1.00 85.44 103 GLY A O 1
ATOM 793 N N . ASN A 1 104 ? 12.208 -15.898 -12.334 1.00 85.12 104 ASN A N 1
ATOM 794 C CA . ASN A 1 104 ? 12.581 -16.850 -11.283 1.00 85.12 104 ASN A CA 1
ATOM 795 C C . ASN A 1 104 ? 11.395 -17.456 -10.514 1.00 85.12 104 ASN A C 1
ATOM 797 O O . ASN A 1 104 ? 11.601 -18.360 -9.702 1.00 85.12 104 ASN A O 1
ATOM 801 N N . ASN A 1 105 ? 10.167 -16.975 -10.722 1.00 81.38 105 ASN A N 1
ATOM 802 C CA . ASN A 1 105 ? 9.010 -17.372 -9.919 1.00 81.38 105 ASN A CA 1
ATOM 803 C C . ASN A 1 105 ? 7.850 -17.876 -10.782 1.00 81.38 105 ASN A C 1
ATOM 805 O O . ASN A 1 105 ? 7.704 -17.519 -11.946 1.00 81.38 105 ASN A O 1
ATOM 809 N N . SER A 1 106 ? 6.996 -18.725 -10.196 1.00 70.06 106 SER A N 1
ATOM 810 C CA . SER A 1 106 ? 5.778 -19.170 -10.884 1.00 70.06 106 SER A CA 1
ATOM 811 C C . SER A 1 106 ? 4.864 -17.971 -11.159 1.00 70.06 106 SER A C 1
ATOM 813 O O . SER A 1 106 ? 4.655 -17.162 -10.247 1.00 70.06 106 SER A O 1
ATOM 815 N N . PRO A 1 107 ? 4.299 -17.855 -12.374 1.00 65.56 107 PRO A N 1
ATOM 816 C CA . PRO A 1 107 ? 3.529 -16.685 -12.756 1.00 65.56 107 PRO A CA 1
ATOM 817 C C . PRO A 1 107 ? 2.288 -16.560 -11.874 1.00 65.56 107 PRO A C 1
ATOM 819 O O . PRO A 1 107 ? 1.570 -17.532 -11.634 1.00 65.56 107 PRO A O 1
ATOM 822 N N . ALA A 1 108 ? 2.038 -15.349 -11.392 1.00 72.00 108 ALA A N 1
ATOM 823 C CA . ALA A 1 108 ? 0.738 -14.983 -10.860 1.00 72.00 108 ALA A CA 1
ATOM 824 C C . ALA A 1 108 ? -0.184 -14.537 -12.008 1.00 72.00 108 ALA A C 1
ATOM 826 O O . ALA A 1 108 ? 0.293 -14.133 -13.074 1.00 72.00 108 ALA A O 1
ATOM 827 N N . THR A 1 109 ? -1.503 -14.582 -11.808 1.00 81.19 109 THR A N 1
ATOM 828 C CA . THR A 1 109 ? -2.440 -14.039 -12.802 1.00 81.19 109 THR A CA 1
ATOM 829 C C . THR A 1 109 ? -2.593 -12.543 -12.564 1.00 81.19 109 THR A C 1
ATOM 831 O O . THR A 1 109 ? -3.268 -12.100 -11.634 1.00 81.19 109 THR A O 1
ATOM 834 N N . TYR A 1 110 ? -1.958 -11.747 -13.415 1.00 81.12 110 TYR A N 1
ATOM 835 C CA . TYR A 1 110 ? -1.969 -10.291 -13.330 1.00 81.12 110 TYR A CA 1
ATOM 836 C C . TYR A 1 110 ? -3.159 -9.715 -14.106 1.00 81.12 110 TYR A C 1
ATOM 838 O O . TYR A 1 110 ? -3.018 -9.396 -15.282 1.00 81.12 110 TYR A O 1
ATOM 846 N N . GLY A 1 111 ? -4.329 -9.583 -13.470 1.00 84.38 111 GLY A N 1
ATOM 847 C CA . GLY A 1 111 ? -5.580 -9.208 -14.146 1.00 84.38 111 GLY A CA 1
ATOM 848 C C . GLY A 1 111 ? -5.479 -7.935 -14.999 1.00 84.38 111 GLY A C 1
ATOM 849 O O . GLY A 1 111 ? -5.461 -8.000 -16.223 1.00 84.38 111 GLY A O 1
ATOM 850 N N . ASN A 1 112 ? -5.412 -6.766 -14.359 1.00 90.19 112 ASN A N 1
ATOM 851 C CA . ASN A 1 112 ? -5.356 -5.445 -15.011 1.00 90.19 112 ASN A CA 1
ATOM 852 C C . ASN A 1 112 ? -4.033 -4.697 -14.737 1.00 90.19 112 ASN A C 1
ATOM 854 O O . ASN A 1 112 ? -3.997 -3.465 -14.735 1.00 90.19 112 ASN A O 1
ATOM 858 N N . LEU A 1 113 ? -2.940 -5.439 -14.508 1.00 92.38 113 LEU A N 1
ATOM 859 C CA . LEU A 1 113 ? -1.624 -4.892 -14.145 1.00 92.38 113 LEU A CA 1
ATOM 860 C C . LEU A 1 113 ? -1.131 -3.841 -15.142 1.00 92.38 113 LEU A C 1
ATOM 862 O O . LEU A 1 113 ? -0.638 -2.791 -14.729 1.00 92.38 113 LEU A O 1
ATOM 866 N N . TYR A 1 114 ? -1.270 -4.104 -16.446 1.00 91.69 114 TYR A N 1
ATOM 867 C CA . TYR A 1 114 ? -0.772 -3.175 -17.456 1.00 91.69 114 TYR A CA 1
ATOM 868 C C . TYR A 1 114 ? -1.429 -1.801 -17.327 1.00 91.69 114 TYR A C 1
ATOM 870 O O . TYR A 1 114 ? -0.749 -0.791 -17.227 1.00 91.69 114 TYR A O 1
ATOM 878 N N . GLU A 1 115 ? -2.756 -1.763 -17.273 1.00 93.25 115 GLU A N 1
ATOM 879 C CA . GLU A 1 115 ? -3.533 -0.522 -17.258 1.00 93.25 115 GLU A CA 1
ATOM 880 C C . GLU A 1 115 ? -3.393 0.251 -15.944 1.00 93.25 115 GLU A C 1
ATOM 882 O O . GLU A 1 115 ? -3.518 1.473 -15.930 1.00 93.25 115 GLU A O 1
ATOM 887 N N . LYS A 1 116 ? -3.205 -0.459 -14.826 1.00 93.75 116 LYS A N 1
ATOM 888 C CA . LYS A 1 116 ? -3.254 0.131 -13.481 1.00 93.75 116 LYS A CA 1
ATOM 889 C C . LYS A 1 116 ? -1.900 0.397 -12.857 1.00 93.75 116 LYS A C 1
ATOM 891 O O . LYS A 1 116 ? -1.810 1.251 -11.986 1.00 93.75 116 LYS A O 1
ATOM 896 N N . VAL A 1 117 ? -0.863 -0.303 -13.300 1.00 94.81 117 VAL A N 1
ATOM 897 C CA . VAL A 1 117 ? 0.470 -0.212 -12.700 1.00 94.81 117 VAL A CA 1
ATOM 898 C C . VAL A 1 117 ? 1.503 0.134 -13.754 1.00 94.81 117 VAL A C 1
ATOM 900 O O . VAL A 1 117 ? 2.227 1.107 -13.583 1.00 94.81 117 VAL A O 1
ATOM 903 N N . ILE A 1 118 ? 1.546 -0.600 -14.869 1.00 94.62 118 ILE A N 1
ATOM 904 C CA . ILE A 1 118 ? 2.566 -0.355 -15.893 1.00 94.62 118 ILE A CA 1
ATOM 905 C C . ILE A 1 118 ? 2.312 0.980 -16.591 1.00 94.62 118 ILE A C 1
ATOM 907 O O . ILE A 1 118 ? 3.143 1.871 -16.515 1.00 94.62 118 ILE A O 1
ATOM 911 N N . GLU A 1 119 ? 1.171 1.186 -17.241 1.00 92.56 119 GLU A N 1
ATOM 912 C CA . GLU A 1 119 ? 0.870 2.401 -18.009 1.00 92.56 119 GLU A CA 1
ATOM 913 C C . GLU A 1 119 ? 1.122 3.713 -17.229 1.00 92.56 119 GLU A C 1
ATOM 915 O O . GLU A 1 119 ? 1.794 4.592 -17.786 1.00 92.56 119 GLU A O 1
ATOM 920 N N . PRO A 1 120 ? 0.773 3.817 -15.930 1.00 92.62 120 PRO A N 1
ATOM 921 C CA . PRO A 1 120 ? 1.111 4.975 -15.106 1.00 92.62 120 PRO A CA 1
ATOM 922 C C . PRO A 1 120 ? 2.602 5.309 -14.952 1.00 92.62 120 PRO A C 1
ATOM 924 O O . PRO A 1 120 ? 2.908 6.481 -14.730 1.00 92.62 120 PRO A O 1
ATOM 927 N N . LEU A 1 121 ? 3.545 4.363 -15.086 1.00 92.31 121 LEU A N 1
ATOM 928 C CA . LEU A 1 121 ? 4.990 4.632 -14.910 1.00 92.31 121 LEU A CA 1
ATOM 929 C C . LEU A 1 121 ? 5.555 5.611 -15.949 1.00 92.31 121 LEU A C 1
ATOM 931 O O . LEU A 1 121 ? 6.527 6.314 -15.661 1.00 92.31 121 LEU A O 1
ATOM 935 N N . ARG A 1 122 ? 4.940 5.680 -17.138 1.00 87.31 122 ARG A N 1
ATOM 936 C CA . ARG A 1 122 ? 5.251 6.662 -18.196 1.00 87.31 122 ARG A CA 1
ATOM 937 C C . ARG A 1 122 ? 4.290 7.857 -18.216 1.00 87.31 122 ARG A C 1
ATOM 939 O O . ARG A 1 122 ? 4.351 8.682 -19.126 1.00 87.31 122 ARG A O 1
ATOM 946 N N . GLY A 1 123 ? 3.355 7.910 -17.269 1.00 83.19 123 GLY A N 1
ATOM 947 C CA . GLY A 1 123 ? 2.364 8.972 -17.165 1.00 83.19 123 GLY A CA 1
ATOM 948 C C . GLY A 1 123 ? 2.985 10.303 -16.722 1.00 83.19 123 GLY A C 1
ATOM 949 O O . GLY A 1 123 ? 4.078 10.332 -16.162 1.00 83.19 123 GLY A O 1
ATOM 950 N N . PRO A 1 124 ? 2.291 11.434 -16.921 1.00 78.94 124 PRO A N 1
ATOM 951 C CA . PRO A 1 124 ? 2.836 12.754 -16.593 1.00 78.94 124 PRO A CA 1
ATOM 952 C C . PRO A 1 124 ? 2.813 13.073 -15.088 1.00 78.94 124 PRO A C 1
ATOM 954 O O . PRO A 1 124 ? 3.488 13.996 -14.639 1.00 78.94 124 PRO A O 1
ATOM 957 N N . LEU A 1 125 ? 2.020 12.346 -14.292 1.00 82.75 125 LEU A N 1
ATOM 958 C CA . LEU A 1 125 ? 1.818 12.636 -12.872 1.00 82.75 125 LEU A CA 1
ATOM 959 C C . LEU A 1 125 ? 2.834 11.895 -12.001 1.00 82.75 125 LEU A C 1
ATOM 961 O O . LEU A 1 125 ? 2.794 10.670 -11.889 1.00 82.75 125 LEU A O 1
ATOM 965 N N . PHE A 1 126 ? 3.695 12.655 -11.319 1.00 84.38 126 PHE A N 1
ATOM 966 C CA . PHE A 1 126 ? 4.707 12.127 -10.396 1.00 84.38 126 PHE A CA 1
ATOM 967 C C . PHE A 1 126 ? 4.111 11.190 -9.335 1.00 84.38 126 PHE A C 1
ATOM 969 O O . PHE A 1 126 ? 4.659 10.122 -9.079 1.00 84.38 126 PHE A O 1
ATOM 976 N N . SER A 1 127 ? 2.970 11.562 -8.744 1.00 84.25 127 SER A N 1
ATOM 977 C CA . SER A 1 127 ? 2.287 10.761 -7.721 1.00 84.25 127 SER A CA 1
ATOM 978 C C . SER A 1 127 ? 1.864 9.388 -8.238 1.00 84.25 127 SER A C 1
ATOM 980 O O . SER A 1 127 ? 2.065 8.394 -7.551 1.00 84.25 127 SER A O 1
ATOM 982 N N . ASN A 1 128 ? 1.332 9.322 -9.461 1.00 88.00 128 ASN A N 1
ATOM 983 C CA . ASN A 1 128 ? 0.852 8.072 -10.048 1.00 88.00 128 ASN A CA 1
ATOM 984 C C . ASN A 1 128 ? 2.027 7.150 -10.372 1.00 88.00 128 ASN A C 1
ATOM 986 O O . ASN A 1 128 ? 1.989 5.967 -10.048 1.00 88.00 128 ASN A O 1
ATOM 990 N N . ARG A 1 129 ? 3.107 7.711 -10.936 1.00 91.56 129 ARG A N 1
ATOM 991 C CA . ARG A 1 129 ? 4.360 6.981 -11.167 1.00 91.56 129 ARG A CA 1
ATOM 992 C C . ARG A 1 129 ? 4.905 6.409 -9.858 1.00 91.56 129 ARG A C 1
ATOM 994 O O . ARG A 1 129 ? 5.242 5.233 -9.793 1.00 91.56 129 ARG A O 1
ATOM 1001 N N . LYS A 1 130 ? 4.951 7.223 -8.799 1.00 90.44 130 LYS A N 1
ATOM 1002 C CA . LYS A 1 130 ? 5.463 6.806 -7.489 1.00 90.44 130 LYS A CA 1
ATOM 1003 C C . LYS A 1 130 ? 4.594 5.723 -6.836 1.00 90.44 130 LYS A C 1
ATOM 1005 O O . LYS A 1 130 ? 5.145 4.777 -6.273 1.00 90.44 130 LYS A O 1
ATOM 1010 N N . GLY A 1 131 ? 3.267 5.825 -6.951 1.00 92.00 131 GLY A N 1
ATOM 1011 C CA . GLY A 1 131 ? 2.325 4.787 -6.516 1.00 92.00 131 GLY A CA 1
ATOM 1012 C C . GLY A 1 131 ? 2.550 3.462 -7.248 1.00 92.00 131 GLY A C 1
ATOM 1013 O O . GLY A 1 131 ? 2.756 2.434 -6.606 1.00 92.00 131 GLY A O 1
ATOM 1014 N N . ALA A 1 132 ? 2.653 3.501 -8.580 1.00 95.19 132 ALA A N 1
ATOM 1015 C CA . ALA A 1 132 ? 2.945 2.326 -9.400 1.00 95.19 132 ALA A CA 1
ATOM 1016 C C . ALA A 1 132 ? 4.288 1.663 -9.045 1.00 95.19 132 ALA A C 1
ATOM 1018 O O . ALA A 1 132 ? 4.361 0.439 -8.942 1.00 95.19 132 ALA A O 1
ATOM 1019 N N . VAL A 1 133 ? 5.334 2.453 -8.776 1.00 95.81 133 VAL A N 1
ATOM 1020 C CA . VAL A 1 133 ? 6.612 1.935 -8.255 1.00 95.81 133 VAL A CA 1
ATOM 1021 C C . VAL A 1 133 ? 6.415 1.208 -6.923 1.00 95.81 133 VAL A C 1
ATOM 1023 O O . VAL A 1 133 ? 6.985 0.139 -6.720 1.00 95.81 133 VAL A O 1
ATOM 1026 N N . GLY A 1 134 ? 5.594 1.757 -6.025 1.00 96.06 134 GLY A N 1
ATOM 1027 C CA . GLY A 1 134 ? 5.243 1.103 -4.765 1.00 96.06 134 GLY A CA 1
ATOM 1028 C C . GLY A 1 134 ? 4.604 -0.265 -4.981 1.00 96.06 134 GLY A C 1
ATOM 1029 O O . GLY A 1 134 ? 5.010 -1.239 -4.352 1.00 96.06 134 GLY A O 1
ATOM 1030 N N . ILE A 1 135 ? 3.646 -0.353 -5.905 1.00 96.06 135 ILE A N 1
ATOM 1031 C CA . ILE A 1 135 ? 2.984 -1.618 -6.240 1.00 96.06 135 ILE A CA 1
ATOM 1032 C C . ILE A 1 135 ? 3.992 -2.619 -6.816 1.00 96.06 135 ILE A C 1
ATOM 1034 O O . ILE A 1 135 ? 4.014 -3.766 -6.383 1.00 96.06 135 ILE A O 1
ATOM 1038 N N . LEU A 1 136 ? 4.876 -2.206 -7.730 1.00 95.38 136 LEU A N 1
ATOM 1039 C CA . LEU A 1 136 ? 5.913 -3.100 -8.258 1.00 95.38 136 LEU A CA 1
ATOM 1040 C C . LEU A 1 136 ? 6.870 -3.608 -7.171 1.00 95.38 136 LEU A C 1
ATOM 1042 O O . LEU A 1 136 ? 7.261 -4.773 -7.223 1.00 95.38 136 LEU A O 1
ATOM 1046 N N . LYS A 1 137 ? 7.224 -2.783 -6.176 1.00 94.88 137 LYS A N 1
ATOM 1047 C CA . LYS A 1 137 ? 7.990 -3.235 -4.999 1.00 94.88 137 LYS A CA 1
ATOM 1048 C C . LYS A 1 137 ? 7.208 -4.276 -4.195 1.00 94.88 137 LYS A C 1
ATOM 1050 O O . LYS A 1 137 ? 7.767 -5.308 -3.844 1.00 94.88 137 LYS A O 1
ATOM 1055 N N . PHE A 1 138 ? 5.918 -4.039 -3.958 1.00 94.44 138 PHE A N 1
ATOM 1056 C CA . PHE A 1 138 ? 5.047 -4.983 -3.253 1.00 94.44 138 PHE A CA 1
ATOM 1057 C C . PHE A 1 138 ? 4.949 -6.336 -3.960 1.00 94.44 138 PHE A C 1
ATOM 1059 O O . PHE A 1 138 ? 4.987 -7.374 -3.307 1.00 94.44 138 PHE A O 1
ATOM 1066 N N . LEU A 1 139 ? 4.872 -6.351 -5.293 1.00 92.62 139 LEU A N 1
ATOM 1067 C CA . LEU A 1 139 ? 4.803 -7.606 -6.045 1.00 92.62 139 LEU A CA 1
ATOM 1068 C C . LEU A 1 139 ? 6.050 -8.483 -5.875 1.00 92.62 139 LEU A C 1
ATOM 1070 O O . LEU A 1 139 ? 5.986 -9.689 -6.083 1.00 92.62 139 LEU A O 1
ATOM 1074 N N . GLN A 1 140 ? 7.170 -7.883 -5.489 1.00 91.19 140 GLN A N 1
ATOM 1075 C CA . GLN A 1 140 ? 8.437 -8.571 -5.260 1.00 91.19 140 GLN A CA 1
ATOM 1076 C C . GLN A 1 140 ? 8.641 -8.936 -3.781 1.00 91.19 140 GLN A C 1
ATOM 1078 O O . GLN A 1 140 ? 9.639 -9.573 -3.446 1.00 91.19 140 GLN A O 1
ATOM 1083 N N . ASP A 1 141 ? 7.719 -8.546 -2.894 1.00 88.56 141 ASP A N 1
ATOM 1084 C CA . ASP A 1 141 ? 7.805 -8.814 -1.461 1.00 88.56 141 ASP A CA 1
ATOM 1085 C C . ASP A 1 141 ? 7.521 -10.304 -1.176 1.00 88.56 141 ASP A C 1
ATOM 1087 O O . ASP A 1 141 ? 6.394 -10.776 -1.384 1.00 88.56 141 ASP A O 1
ATOM 1091 N N . PRO A 1 142 ? 8.505 -11.074 -0.671 1.00 78.81 142 PRO A N 1
ATOM 1092 C CA . PRO A 1 142 ? 8.311 -12.491 -0.383 1.00 78.81 142 PRO A CA 1
ATOM 1093 C C . PRO A 1 142 ? 7.253 -12.736 0.703 1.00 78.81 142 PRO A C 1
ATOM 1095 O O . PRO A 1 142 ? 6.610 -13.787 0.698 1.00 78.81 142 PRO A O 1
ATOM 1098 N N . ILE A 1 143 ? 7.027 -11.774 1.606 1.00 75.69 143 ILE A N 1
ATOM 1099 C CA . ILE A 1 143 ? 6.052 -11.883 2.702 1.00 75.69 143 ILE A CA 1
ATOM 1100 C C . ILE A 1 143 ? 4.620 -11.750 2.170 1.00 75.69 143 ILE A C 1
ATOM 1102 O O . ILE A 1 143 ? 3.694 -12.356 2.711 1.00 75.69 143 ILE A O 1
ATOM 1106 N N . ALA A 1 144 ? 4.420 -11.023 1.067 1.00 76.62 144 ALA A N 1
ATOM 1107 C CA . ALA A 1 144 ? 3.108 -10.892 0.436 1.00 76.62 144 ALA A CA 1
ATOM 1108 C C . ALA A 1 144 ? 2.585 -12.232 -0.120 1.00 76.62 144 ALA A C 1
ATOM 1110 O O . ALA A 1 144 ? 1.373 -12.424 -0.268 1.00 76.62 144 ALA A O 1
ATOM 1111 N N . GLY A 1 145 ? 3.489 -13.181 -0.407 1.00 78.31 145 GLY A N 1
ATOM 1112 C CA . GLY A 1 145 ? 3.149 -14.546 -0.802 1.00 78.31 145 GLY A CA 1
ATOM 1113 C C . GLY A 1 145 ? 2.233 -14.600 -2.024 1.00 78.31 145 GLY A C 1
ATOM 1114 O O . GLY A 1 145 ? 1.252 -15.340 -2.013 1.00 78.31 145 GLY A O 1
ATOM 1115 N N . ILE A 1 146 ? 2.489 -13.775 -3.042 1.00 84.06 146 ILE A N 1
ATOM 1116 C CA . ILE A 1 146 ? 1.582 -13.583 -4.189 1.00 84.06 146 ILE A CA 1
ATOM 1117 C C . ILE A 1 146 ? 1.664 -14.683 -5.260 1.00 84.06 146 ILE A C 1
ATOM 1119 O O . ILE A 1 146 ? 0.875 -14.691 -6.201 1.00 84.06 146 ILE A O 1
ATOM 1123 N N . GLN A 1 147 ? 2.630 -15.593 -5.150 1.00 81.56 147 GLN A N 1
ATOM 1124 C CA . GLN A 1 147 ? 2.899 -16.605 -6.171 1.00 81.56 147 GLN A CA 1
ATOM 1125 C C . GLN A 1 147 ? 1.700 -17.533 -6.381 1.00 81.56 147 GLN A C 1
ATOM 1127 O O . GLN A 1 147 ? 1.127 -18.045 -5.418 1.00 81.56 147 GLN A O 1
ATOM 1132 N N . GLY A 1 148 ? 1.333 -17.749 -7.647 1.00 80.75 148 GLY A N 1
ATOM 1133 C CA . GLY A 1 148 ? 0.196 -18.593 -8.026 1.00 80.75 148 GLY A CA 1
ATOM 1134 C C . GLY A 1 148 ? -1.172 -18.072 -7.569 1.00 80.75 148 GLY A C 1
ATOM 1135 O O . GLY A 1 148 ? -2.132 -18.839 -7.559 1.00 80.75 148 GLY A O 1
ATOM 1136 N N . LYS A 1 149 ? -1.269 -16.801 -7.157 1.00 86.31 149 LYS A N 1
ATOM 1137 C CA . LYS A 1 149 ? -2.527 -16.157 -6.757 1.00 86.31 149 LYS A CA 1
ATOM 1138 C C . LYS A 1 149 ? -3.048 -15.242 -7.862 1.00 86.31 149 LYS A C 1
ATOM 1140 O O . LYS A 1 149 ? -2.292 -14.813 -8.734 1.00 86.31 149 LYS A O 1
ATOM 1145 N N . ASP A 1 150 ? -4.335 -14.922 -7.791 1.00 87.94 150 ASP A N 1
ATOM 1146 C CA . ASP A 1 150 ? -4.950 -13.943 -8.682 1.00 87.94 150 ASP A CA 1
ATOM 1147 C C . ASP A 1 150 ? -4.804 -12.543 -8.089 1.00 87.94 150 ASP A C 1
ATOM 1149 O O . ASP A 1 150 ? -5.115 -12.315 -6.911 1.00 87.94 150 ASP A O 1
ATOM 1153 N N . LEU A 1 151 ? -4.329 -11.609 -8.919 1.00 91.94 151 LEU A N 1
ATOM 1154 C CA . LEU A 1 151 ? -4.143 -10.216 -8.542 1.00 91.94 151 LEU A CA 1
ATOM 1155 C C . LEU A 1 151 ? -5.065 -9.295 -9.328 1.00 91.94 151 LEU A C 1
ATOM 1157 O O . LEU A 1 151 ? -5.112 -9.323 -10.562 1.00 91.94 151 LEU A O 1
ATOM 1161 N N . LEU A 1 152 ? -5.736 -8.416 -8.590 1.00 92.44 152 LEU A N 1
ATOM 1162 C CA . LEU A 1 152 ? -6.488 -7.291 -9.133 1.00 92.44 152 LEU A CA 1
ATOM 1163 C C . LEU A 1 152 ? -5.926 -5.994 -8.574 1.00 92.44 152 LEU A C 1
ATOM 1165 O O . LEU A 1 152 ? -5.631 -5.905 -7.384 1.00 92.44 152 LEU A O 1
ATOM 1169 N N . PHE A 1 153 ? -5.820 -4.988 -9.430 1.00 94.31 153 PHE A N 1
ATOM 1170 C CA . PHE A 1 153 ? -5.263 -3.691 -9.082 1.00 94.31 153 PHE A CA 1
ATOM 1171 C C . PHE A 1 153 ? -6.339 -2.620 -9.135 1.00 94.31 153 PHE A C 1
ATOM 1173 O O . PHE A 1 153 ? -7.246 -2.681 -9.979 1.00 94.31 153 PHE A O 1
ATOM 1180 N N . GLU A 1 154 ? -6.210 -1.621 -8.264 1.00 91.56 154 GLU A N 1
ATOM 1181 C CA . GLU A 1 154 ? -7.099 -0.459 -8.226 1.00 91.56 154 GLU A CA 1
ATOM 1182 C C . GLU A 1 154 ? -8.569 -0.901 -8.118 1.00 91.56 154 GLU A C 1
ATOM 1184 O O . GLU A 1 154 ? -9.434 -0.536 -8.927 1.00 91.56 154 GLU A O 1
ATOM 1189 N N . ILE A 1 155 ? -8.881 -1.750 -7.138 1.00 89.75 155 ILE A N 1
ATOM 1190 C CA . ILE A 1 155 ? -10.259 -2.203 -6.920 1.00 89.75 155 ILE A CA 1
ATOM 1191 C C . ILE A 1 155 ? -11.040 -1.130 -6.148 1.00 89.75 155 ILE A C 1
ATOM 1193 O O . ILE A 1 155 ? -10.462 -0.452 -5.300 1.00 89.75 155 ILE A O 1
ATOM 1197 N N . PRO A 1 156 ? -12.338 -0.917 -6.424 1.00 87.12 156 PRO A N 1
ATOM 1198 C CA . PRO A 1 156 ? -13.129 0.058 -5.678 1.00 87.12 156 PRO A CA 1
ATOM 1199 C C . PRO A 1 156 ? -13.088 -0.219 -4.172 1.00 87.12 156 PRO A C 1
ATOM 1201 O O . PRO A 1 156 ? -13.311 -1.355 -3.750 1.00 87.12 156 PRO A O 1
ATOM 1204 N N . ALA A 1 157 ? -12.837 0.814 -3.368 1.00 83.25 157 ALA A N 1
ATOM 1205 C CA . ALA A 1 157 ? -12.917 0.703 -1.919 1.00 83.25 157 ALA A CA 1
ATOM 1206 C C . ALA A 1 157 ? -14.360 0.994 -1.458 1.00 83.25 157 ALA A C 1
ATOM 1208 O O . ALA A 1 157 ? -14.868 2.093 -1.711 1.00 83.25 157 ALA A O 1
ATOM 1209 N N . PRO A 1 158 ? -15.053 0.049 -0.796 1.00 78.31 158 PRO A N 1
ATOM 1210 C CA . PRO A 1 158 ? -16.371 0.316 -0.225 1.00 78.31 158 PRO A CA 1
ATOM 1211 C C . PRO A 1 158 ? -16.293 1.448 0.814 1.00 78.31 158 PRO A C 1
ATOM 1213 O O . PRO A 1 158 ? -15.269 1.609 1.469 1.00 78.31 158 PRO A O 1
ATOM 1216 N N . HIS A 1 159 ? -17.363 2.230 0.985 1.00 75.31 159 HIS A N 1
ATOM 1217 C CA . HIS A 1 159 ? -17.447 3.314 1.987 1.00 75.31 159 HIS A CA 1
ATOM 1218 C C . HIS A 1 159 ? -16.328 4.371 1.934 1.00 75.31 159 HIS A C 1
ATOM 1220 O O . HIS A 1 159 ? -16.071 5.079 2.901 1.00 75.31 159 HIS A O 1
ATOM 1226 N N . ALA A 1 160 ? -15.685 4.535 0.783 1.00 74.62 160 ALA A N 1
ATOM 1227 C CA . ALA A 1 160 ? -14.759 5.629 0.564 1.00 74.62 160 ALA A CA 1
ATOM 1228 C C . ALA A 1 160 ? -15.446 7.004 0.644 1.00 74.62 160 ALA A C 1
ATOM 1230 O O . ALA A 1 160 ? -16.535 7.198 0.092 1.00 74.62 160 ALA A O 1
ATOM 1231 N N . ARG A 1 161 ? -14.765 8.002 1.228 1.00 64.88 161 ARG A N 1
ATOM 1232 C CA . ARG A 1 161 ? -15.134 9.417 1.060 1.00 64.88 161 ARG A CA 1
ATOM 1233 C C . ARG A 1 161 ? -14.869 9.848 -0.391 1.00 64.88 161 ARG A C 1
ATOM 1235 O O . ARG A 1 161 ? -13.822 10.395 -0.715 1.00 64.88 161 ARG A O 1
ATOM 1242 N N . GLY A 1 162 ? -15.825 9.565 -1.274 1.00 61.03 162 GLY A N 1
ATOM 1243 C CA . GLY A 1 162 ? -15.790 9.913 -2.698 1.00 61.03 162 GLY A CA 1
ATOM 1244 C C . GLY A 1 162 ? -15.735 8.700 -3.631 1.00 61.03 162 GLY A C 1
ATOM 1245 O O . GLY A 1 162 ? -15.390 7.590 -3.238 1.00 61.03 162 GLY A O 1
ATOM 1246 N N . THR A 1 163 ? -16.070 8.912 -4.904 1.00 54.34 163 THR A N 1
ATOM 1247 C CA . THR A 1 163 ? -16.219 7.842 -5.910 1.00 54.34 163 THR A CA 1
ATOM 1248 C C . THR A 1 163 ? -14.894 7.308 -6.471 1.00 54.34 163 THR A C 1
ATOM 1250 O O . THR A 1 163 ? -14.913 6.483 -7.381 1.00 54.34 163 THR A O 1
ATOM 1253 N N . THR A 1 164 ? -13.746 7.796 -5.989 1.00 61.34 164 THR A N 1
ATOM 1254 C CA . THR A 1 164 ? -12.425 7.531 -6.588 1.00 61.34 164 THR A CA 1
ATOM 1255 C C . THR A 1 164 ? -11.415 6.874 -5.654 1.00 61.34 164 THR A C 1
ATOM 1257 O O . THR A 1 164 ? -10.298 6.639 -6.101 1.00 61.34 164 THR A O 1
ATOM 1260 N N . SER A 1 165 ? -11.742 6.580 -4.389 1.00 73.06 165 SER A N 1
ATOM 1261 C CA . SER A 1 165 ? -10.803 5.830 -3.541 1.00 73.06 165 SER A CA 1
ATOM 1262 C C . SER A 1 165 ? -10.804 4.360 -3.946 1.00 73.06 165 SER A C 1
ATOM 1264 O O . SER A 1 165 ? -11.859 3.751 -4.161 1.00 73.06 165 SER A O 1
ATOM 1266 N N . ARG A 1 166 ? -9.608 3.802 -4.070 1.00 85.75 166 ARG A N 1
ATOM 1267 C CA . ARG A 1 166 ? -9.376 2.439 -4.533 1.00 85.75 166 ARG A CA 1
ATOM 1268 C C . ARG A 1 166 ? -8.395 1.773 -3.578 1.00 85.75 166 ARG A C 1
ATOM 1270 O O . ARG A 1 166 ? -7.655 2.463 -2.887 1.00 85.75 166 ARG A O 1
ATOM 1277 N N . ILE A 1 167 ? -8.462 0.452 -3.510 1.00 90.50 167 ILE A N 1
ATOM 1278 C CA . ILE A 1 167 ? -7.436 -0.380 -2.889 1.00 90.50 167 ILE A CA 1
ATOM 1279 C C . ILE A 1 167 ? -6.445 -0.746 -3.989 1.00 90.50 167 ILE A C 1
ATOM 1281 O O . ILE A 1 167 ? -6.858 -1.230 -5.051 1.00 90.50 167 ILE A O 1
ATOM 1285 N N . ASP A 1 168 ? -5.161 -0.533 -3.724 1.00 93.38 168 ASP A N 1
ATOM 1286 C CA . ASP A 1 168 ? -4.100 -0.670 -4.721 1.00 93.38 168 ASP A CA 1
ATOM 1287 C C . ASP A 1 168 ? -3.986 -2.097 -5.257 1.00 93.38 168 ASP A C 1
ATOM 1289 O O . ASP A 1 168 ? -3.922 -2.291 -6.473 1.00 93.38 168 ASP A O 1
ATOM 1293 N N . VAL A 1 169 ? -3.999 -3.100 -4.370 1.00 94.25 169 VAL A N 1
ATOM 1294 C CA . VAL A 1 169 ? -3.854 -4.511 -4.755 1.00 94.25 169 VAL A CA 1
ATOM 1295 C C . VAL A 1 169 ? -4.810 -5.404 -3.972 1.00 94.25 169 VAL A C 1
ATOM 1297 O O . VAL A 1 169 ? -4.967 -5.276 -2.758 1.00 94.25 169 VAL A O 1
ATOM 1300 N N . SER A 1 170 ? -5.413 -6.374 -4.654 1.00 91.88 170 SER A N 1
ATOM 1301 C CA . SER A 1 170 ? -6.071 -7.513 -4.025 1.00 91.88 170 SER A CA 1
ATOM 1302 C C . SER A 1 170 ? -5.398 -8.820 -4.409 1.00 91.88 170 SER A C 1
ATOM 1304 O O . SER A 1 170 ? -5.112 -9.041 -5.581 1.00 91.88 170 SER A O 1
ATOM 1306 N N . VAL A 1 171 ? -5.170 -9.681 -3.415 1.00 90.25 171 VAL A N 1
ATOM 1307 C CA . VAL A 1 171 ? -4.532 -10.994 -3.551 1.00 90.25 171 VAL A CA 1
ATOM 1308 C C . VAL A 1 171 ? -5.461 -12.046 -2.945 1.00 90.25 171 VAL A C 1
ATOM 1310 O O . VAL A 1 171 ? -5.567 -12.151 -1.719 1.00 90.25 171 VAL A O 1
ATOM 1313 N N . ASN A 1 172 ? -6.163 -12.816 -3.782 1.00 84.44 172 ASN A N 1
ATOM 1314 C CA . ASN A 1 172 ? -7.208 -13.760 -3.345 1.00 84.44 172 ASN A CA 1
ATOM 1315 C C . ASN A 1 172 ? -8.163 -13.141 -2.295 1.00 84.44 172 ASN A C 1
ATOM 1317 O O . ASN A 1 172 ? -8.390 -13.721 -1.235 1.00 84.44 172 ASN A O 1
ATOM 1321 N N . ASN A 1 173 ? -8.677 -11.938 -2.570 1.00 79.75 173 ASN A N 1
ATOM 1322 C CA . ASN A 1 173 ? -9.549 -11.124 -1.704 1.00 79.75 173 ASN A CA 1
ATOM 1323 C C . ASN A 1 173 ? -8.895 -10.454 -0.483 1.00 79.75 173 ASN A C 1
ATOM 1325 O O . ASN A 1 173 ? -9.527 -9.582 0.114 1.00 79.75 173 ASN A O 1
ATOM 1329 N N . ASN A 1 174 ? -7.638 -10.760 -0.142 1.00 87.81 174 ASN A N 1
ATOM 1330 C CA . ASN A 1 174 ? -6.883 -9.925 0.798 1.00 87.81 174 ASN A CA 1
ATOM 1331 C C . ASN A 1 174 ? -6.593 -8.581 0.139 1.00 87.81 174 ASN A C 1
ATOM 1333 O O . ASN A 1 174 ? -6.234 -8.547 -1.036 1.00 87.81 174 ASN A O 1
ATOM 1337 N N . ARG A 1 175 ? -6.755 -7.487 0.876 1.00 92.12 175 ARG A N 1
ATOM 1338 C CA . ARG A 1 175 ? -6.616 -6.121 0.363 1.00 92.12 175 ARG A CA 1
ATOM 1339 C C . ARG A 1 175 ? -5.327 -5.503 0.870 1.00 92.12 175 ARG A C 1
ATOM 1341 O O . ARG A 1 175 ? -5.022 -5.639 2.053 1.00 92.12 175 ARG A O 1
ATOM 1348 N N . TYR A 1 176 ? -4.619 -4.821 -0.019 1.00 94.00 176 TYR A N 1
ATOM 1349 C CA . TYR A 1 176 ? -3.382 -4.125 0.283 1.00 94.00 176 TYR A CA 1
ATOM 1350 C C . TYR A 1 176 ? -3.455 -2.681 -0.212 1.00 94.00 176 TYR A C 1
ATOM 1352 O O . TYR A 1 176 ? -3.733 -2.436 -1.386 1.00 94.00 176 TYR A O 1
ATOM 1360 N N . GLU A 1 177 ? -3.195 -1.746 0.695 1.00 94.56 177 GLU A N 1
ATOM 1361 C CA . GLU A 1 177 ? -2.950 -0.334 0.409 1.00 94.56 177 GLU A CA 1
ATOM 1362 C C . GLU A 1 177 ? -1.435 -0.111 0.397 1.00 94.56 177 GLU A C 1
ATOM 1364 O O . GLU A 1 177 ? -0.735 -0.493 1.335 1.00 94.56 177 GLU A O 1
ATOM 1369 N N . ILE A 1 178 ? -0.910 0.505 -0.653 1.00 94.75 178 ILE A N 1
ATOM 1370 C CA . ILE A 1 178 ? 0.519 0.692 -0.869 1.00 94.75 178 ILE A CA 1
ATOM 1371 C C . ILE A 1 178 ? 0.854 2.182 -0.825 1.00 94.75 178 ILE A C 1
ATOM 1373 O O . ILE A 1 178 ? 0.387 2.989 -1.625 1.00 94.75 178 ILE A O 1
ATOM 1377 N N . LYS A 1 179 ? 1.734 2.568 0.098 1.00 93.19 179 LYS A N 1
ATOM 1378 C CA . LYS A 1 179 ? 2.141 3.960 0.307 1.00 93.19 179 LYS A CA 1
ATOM 1379 C C . LYS A 1 179 ? 3.636 4.100 0.073 1.00 93.19 179 LYS A C 1
ATOM 1381 O O . LYS A 1 179 ? 4.436 3.804 0.950 1.00 93.19 179 LYS A O 1
ATOM 1386 N N . ASN A 1 180 ? 4.022 4.552 -1.119 1.00 92.75 180 ASN A N 1
ATOM 1387 C CA . ASN A 1 180 ? 5.422 4.792 -1.486 1.00 92.75 180 ASN A CA 1
ATOM 1388 C C . ASN A 1 180 ? 5.732 6.291 -1.443 1.00 92.75 180 ASN A C 1
ATOM 1390 O O . ASN A 1 180 ? 5.585 6.997 -2.440 1.00 92.75 180 ASN A O 1
ATOM 1394 N N . CYS A 1 181 ? 6.059 6.807 -0.262 1.00 87.69 181 CYS A N 1
ATOM 1395 C CA . CYS A 1 181 ? 6.168 8.244 -0.028 1.00 87.69 181 CYS A CA 1
ATOM 1396 C C . CYS A 1 181 ? 6.962 8.532 1.255 1.00 87.69 181 CYS A C 1
ATOM 1398 O O . CYS A 1 181 ? 6.891 7.778 2.216 1.00 87.69 181 CYS A O 1
ATOM 1400 N N . ALA A 1 182 ? 7.637 9.678 1.338 1.00 86.69 182 ALA A N 1
ATOM 1401 C CA . ALA A 1 182 ? 8.347 10.056 2.565 1.00 86.69 182 ALA A CA 1
ATOM 1402 C C . ALA A 1 182 ? 7.435 10.632 3.673 1.00 86.69 182 ALA A C 1
ATOM 1404 O O . ALA A 1 182 ? 7.831 10.665 4.833 1.00 86.69 182 ALA A O 1
ATOM 1405 N N . ALA A 1 183 ? 6.246 11.148 3.330 1.00 87.38 183 ALA A N 1
ATOM 1406 C CA . ALA A 1 183 ? 5.390 11.887 4.269 1.00 87.38 183 ALA A CA 1
ATOM 1407 C C . ALA A 1 183 ? 3.902 11.914 3.856 1.00 87.38 183 ALA A C 1
ATOM 1409 O O . ALA A 1 183 ? 3.281 12.977 3.856 1.00 87.38 183 ALA A O 1
ATOM 1410 N N . CYS A 1 184 ? 3.326 10.780 3.447 1.00 87.31 184 CYS A N 1
ATOM 1411 C CA . CYS A 1 184 ? 1.907 10.711 3.065 1.00 87.31 184 CYS A CA 1
ATOM 1412 C C . CYS A 1 184 ? 0.996 10.076 4.118 1.00 87.31 184 CYS A C 1
ATOM 1414 O O . CYS A 1 184 ? -0.210 10.274 4.048 1.00 87.31 184 CYS A O 1
ATOM 1416 N N . ILE A 1 185 ? 1.532 9.390 5.128 1.00 94.25 185 ILE A N 1
ATOM 1417 C CA . ILE A 1 185 ? 0.750 8.942 6.282 1.00 94.25 185 ILE A CA 1
ATOM 1418 C C . ILE A 1 185 ? 0.666 10.075 7.295 1.00 94.25 185 ILE A C 1
ATOM 1420 O O . ILE A 1 185 ? 1.603 10.344 8.047 1.00 94.25 185 ILE A O 1
ATOM 1424 N N . THR A 1 186 ? -0.471 10.757 7.285 1.00 95.00 186 THR A N 1
ATOM 1425 C CA . THR A 1 186 ? -0.804 11.875 8.174 1.00 95.00 186 THR A CA 1
ATOM 1426 C C . THR A 1 186 ? -1.978 11.504 9.085 1.00 95.00 186 THR A C 1
ATOM 1428 O O . THR A 1 186 ? -2.676 10.526 8.798 1.00 95.00 186 THR A O 1
ATOM 1431 N N . PRO A 1 187 ? -2.276 12.294 10.136 1.00 96.75 187 PRO A N 1
ATOM 1432 C CA . PRO A 1 187 ? -3.500 12.110 10.914 1.00 96.75 187 PRO A CA 1
ATOM 1433 C C . PRO A 1 187 ? -4.762 12.087 10.040 1.00 96.75 187 PRO A C 1
ATOM 1435 O O . PRO A 1 187 ? -5.625 11.241 10.248 1.00 96.75 187 PRO A O 1
ATOM 1438 N N . THR A 1 188 ? -4.845 12.949 9.021 1.00 95.00 188 THR A N 1
ATOM 1439 C CA . THR A 1 188 ? -5.961 12.966 8.058 1.00 95.00 188 THR A CA 1
ATOM 1440 C C . THR A 1 188 ? -6.032 11.679 7.241 1.00 95.00 188 THR A C 1
ATOM 1442 O O . THR A 1 188 ? -7.111 11.128 7.068 1.00 95.00 188 THR A O 1
ATOM 1445 N N . THR A 1 189 ? -4.889 11.155 6.793 1.00 93.94 189 THR A N 1
ATOM 1446 C CA . THR A 1 189 ? -4.839 9.896 6.031 1.00 93.94 189 THR A CA 1
ATOM 1447 C C . THR A 1 189 ? -5.340 8.722 6.869 1.00 93.94 189 THR A C 1
ATOM 1449 O O . THR A 1 189 ? -6.158 7.937 6.396 1.00 93.94 189 THR A O 1
ATOM 1452 N N . ILE A 1 190 ? -4.914 8.639 8.134 1.00 96.62 190 ILE A N 1
ATOM 1453 C CA . ILE A 1 190 ? -5.400 7.620 9.074 1.00 96.62 190 ILE A CA 1
ATOM 1454 C C . ILE A 1 190 ? -6.902 7.777 9.330 1.00 96.62 190 ILE A C 1
ATOM 1456 O O . ILE A 1 190 ? -7.625 6.786 9.309 1.00 96.62 190 ILE A O 1
ATOM 1460 N N . LYS A 1 191 ? -7.403 9.002 9.505 1.00 95.62 191 LYS A N 1
ATOM 1461 C CA . LYS A 1 191 ? -8.841 9.240 9.669 1.00 95.62 191 LYS A CA 1
ATOM 1462 C C . LYS A 1 191 ? -9.650 8.756 8.468 1.00 95.62 191 LYS A C 1
ATOM 1464 O O . LYS A 1 191 ? -10.529 7.917 8.620 1.00 95.62 191 LYS A O 1
ATOM 1469 N N . GLU A 1 192 ? -9.346 9.277 7.287 1.00 92.62 192 GLU A N 1
ATOM 1470 C CA . GLU A 1 192 ? -10.215 9.128 6.116 1.00 92.62 192 GLU A CA 1
ATOM 1471 C C . GLU A 1 192 ? -10.103 7.754 5.451 1.00 92.62 192 GLU A C 1
ATOM 1473 O O . GLU A 1 192 ? -11.091 7.231 4.940 1.00 92.62 192 GLU A O 1
ATOM 1478 N N . GLN A 1 193 ? -8.901 7.173 5.415 1.00 93.06 193 GLN A N 1
ATOM 1479 C CA . GLN A 1 193 ? -8.647 5.939 4.666 1.00 93.06 193 GLN A CA 1
ATOM 1480 C C . GLN A 1 193 ? -8.566 4.720 5.578 1.00 93.06 193 GLN A C 1
ATOM 1482 O O . GLN A 1 193 ? -9.061 3.659 5.212 1.00 93.06 193 GLN A O 1
ATOM 1487 N N . PHE A 1 194 ? -7.991 4.859 6.772 1.00 95.44 194 PHE A N 1
ATOM 1488 C CA . PHE A 1 194 ? -7.875 3.726 7.682 1.00 95.44 194 PHE A CA 1
ATOM 1489 C C . PHE A 1 194 ? -9.117 3.584 8.570 1.00 95.44 194 PHE A C 1
ATOM 1491 O O . PHE A 1 194 ? -9.794 2.567 8.498 1.00 95.44 194 PHE A O 1
ATOM 1498 N N . ILE A 1 195 ? -9.487 4.602 9.353 1.00 96.06 195 ILE A N 1
ATOM 1499 C CA . ILE A 1 195 ? -10.615 4.502 10.298 1.00 96.06 195 ILE A CA 1
ATOM 1500 C C . ILE A 1 195 ? -11.955 4.459 9.555 1.00 96.06 195 ILE A C 1
ATOM 1502 O O . ILE A 1 195 ? -12.721 3.506 9.678 1.00 96.06 195 ILE A O 1
ATOM 1506 N N . GLU A 1 196 ? -12.247 5.487 8.765 1.00 93.38 196 GLU A N 1
ATOM 1507 C CA . GLU A 1 196 ? -13.582 5.667 8.182 1.00 93.38 196 GLU A CA 1
ATOM 1508 C C . GLU A 1 196 ? -13.864 4.735 6.995 1.00 93.38 196 GLU A C 1
ATOM 1510 O O . GLU A 1 196 ? -15.023 4.549 6.628 1.00 93.38 196 GLU A O 1
ATOM 1515 N N . ARG A 1 197 ? -12.824 4.130 6.411 1.00 92.88 197 ARG A N 1
ATOM 1516 C CA . ARG A 1 197 ? -12.935 3.227 5.260 1.00 92.88 197 ARG A CA 1
ATOM 1517 C C . ARG A 1 197 ? -12.504 1.809 5.619 1.00 92.88 197 ARG A C 1
ATOM 1519 O O . ARG A 1 197 ? -13.317 0.898 5.500 1.00 92.88 197 ARG A O 1
ATOM 1526 N N . ASP A 1 198 ? -11.268 1.585 6.049 1.00 94.44 198 ASP A N 1
ATOM 1527 C CA . ASP A 1 198 ? -10.782 0.214 6.253 1.00 94.44 198 ASP A CA 1
ATOM 1528 C C . ASP A 1 198 ? -11.384 -0.442 7.509 1.00 94.44 198 ASP A C 1
ATOM 1530 O O . ASP A 1 198 ? -11.952 -1.528 7.398 1.00 94.44 198 ASP A O 1
ATOM 1534 N N . LEU A 1 199 ? -11.361 0.228 8.670 1.00 94.88 199 LEU A N 1
ATOM 1535 C CA . LEU A 1 199 ? -11.966 -0.294 9.905 1.00 94.88 199 LEU A CA 1
ATOM 1536 C C . LEU A 1 199 ? -13.487 -0.402 9.784 1.00 94.88 199 LEU A C 1
ATOM 1538 O O . LEU A 1 199 ? -14.064 -1.408 10.184 1.00 94.88 199 LEU A O 1
ATOM 1542 N N . PHE A 1 200 ? -14.145 0.590 9.177 1.00 92.69 200 PHE A N 1
ATOM 1543 C CA . PHE A 1 200 ? -15.596 0.548 8.972 1.00 92.69 200 PHE A CA 1
ATOM 1544 C C . PHE A 1 200 ? -16.054 -0.691 8.181 1.00 92.69 200 PHE A C 1
ATOM 1546 O O . PHE A 1 200 ? -17.118 -1.247 8.451 1.00 92.69 200 PHE A O 1
ATOM 1553 N N . ASN A 1 201 ? -15.249 -1.137 7.212 1.00 89.69 201 ASN A N 1
ATOM 1554 C CA . ASN A 1 201 ? -15.560 -2.296 6.376 1.00 89.69 201 ASN A CA 1
ATOM 1555 C C . ASN A 1 201 ? -15.073 -3.634 6.945 1.00 89.69 201 ASN A C 1
ATOM 1557 O O . ASN A 1 201 ? -15.378 -4.672 6.353 1.00 89.69 201 ASN A O 1
ATOM 1561 N N . ALA A 1 202 ? -14.300 -3.626 8.028 1.00 92.06 202 ALA A N 1
ATOM 1562 C CA . ALA A 1 202 ? -13.739 -4.833 8.609 1.00 92.06 202 ALA A CA 1
ATOM 1563 C C . ALA A 1 202 ? -14.736 -5.513 9.560 1.00 92.06 202 ALA A C 1
ATOM 1565 O O . ALA A 1 202 ? -15.535 -4.862 10.242 1.00 92.06 202 ALA A O 1
ATOM 1566 N N . SER A 1 203 ? -14.665 -6.843 9.598 1.00 91.56 203 SER A N 1
ATOM 1567 C CA . SER A 1 203 ? -15.362 -7.689 10.574 1.00 91.56 203 SER A CA 1
ATOM 1568 C C . SER A 1 203 ? -14.394 -8.433 11.492 1.00 91.56 203 SER A C 1
ATOM 1570 O O . SER A 1 203 ? -14.835 -9.089 12.420 1.00 91.56 203 SER A O 1
ATOM 1572 N N . SER A 1 204 ? -13.090 -8.337 11.235 1.00 93.06 204 SER A N 1
ATOM 1573 C CA . SER A 1 204 ? -12.010 -8.888 12.047 1.00 93.06 204 SER A CA 1
ATOM 1574 C C . SER A 1 204 ? -10.698 -8.202 11.658 1.00 93.06 204 SER A C 1
ATOM 1576 O O . SER A 1 204 ? -10.620 -7.553 10.610 1.00 93.06 204 SER A O 1
ATOM 1578 N N . VAL A 1 205 ? -9.632 -8.40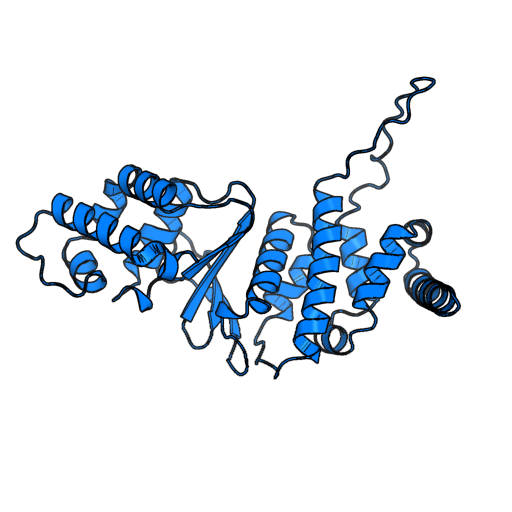0 12.440 1.00 92.38 205 VAL A N 1
ATOM 1579 C CA . VAL A 1 205 ? -8.285 -7.902 12.092 1.00 92.38 205 VAL A CA 1
ATOM 1580 C C . VAL A 1 205 ? -7.792 -8.388 10.724 1.00 92.38 205 VAL A C 1
ATOM 1582 O O . VAL A 1 205 ? -7.099 -7.659 10.020 1.00 92.38 205 VAL A O 1
ATOM 1585 N N . ASN A 1 206 ? -8.181 -9.595 10.307 1.00 91.12 206 ASN A N 1
ATOM 1586 C CA . ASN A 1 206 ? -7.747 -10.176 9.036 1.00 91.12 206 ASN A CA 1
ATOM 1587 C C . ASN A 1 206 ? -8.439 -9.541 7.821 1.00 91.12 206 ASN A C 1
ATOM 1589 O O . ASN A 1 206 ? -7.885 -9.589 6.719 1.00 91.12 206 ASN A O 1
ATOM 1593 N N . ASP A 1 207 ? -9.620 -8.948 8.029 1.00 91.38 207 ASP A N 1
ATOM 1594 C CA . ASP A 1 207 ? -10.399 -8.260 6.994 1.00 91.38 207 ASP A CA 1
ATOM 1595 C C . ASP A 1 207 ? -9.958 -6.806 6.791 1.00 91.38 207 ASP A C 1
ATOM 1597 O O . ASP A 1 207 ? -10.317 -6.186 5.784 1.00 91.38 207 ASP A O 1
ATOM 1601 N N . ILE A 1 208 ? -9.185 -6.256 7.734 1.00 94.69 208 ILE A N 1
ATOM 1602 C CA . ILE A 1 208 ? -8.597 -4.923 7.612 1.00 94.69 208 ILE A CA 1
ATOM 1603 C C . ILE A 1 208 ? -7.649 -4.921 6.405 1.00 94.69 208 ILE A C 1
ATOM 1605 O O . ILE A 1 208 ? -6.811 -5.813 6.236 1.00 94.69 208 ILE A O 1
ATOM 1609 N N . THR A 1 209 ? -7.776 -3.899 5.553 1.00 94.06 209 THR A N 1
ATOM 1610 C CA . THR A 1 209 ? -6.818 -3.641 4.471 1.00 94.06 209 THR A CA 1
ATOM 1611 C C . THR A 1 209 ? -5.414 -3.550 5.063 1.00 94.06 209 THR A C 1
ATOM 1613 O O . THR A 1 209 ? -5.187 -2.777 5.988 1.00 94.06 209 THR A O 1
ATOM 1616 N N . LYS A 1 210 ? -4.463 -4.313 4.526 1.00 94.31 210 LYS A N 1
ATOM 1617 C CA . LYS A 1 210 ? -3.067 -4.301 4.973 1.00 94.31 210 LYS A CA 1
ATOM 1618 C C . LYS A 1 210 ? -2.324 -3.149 4.297 1.00 94.31 210 LYS A C 1
ATOM 1620 O O . LYS A 1 210 ? -2.401 -2.994 3.085 1.00 94.31 210 LYS A O 1
ATOM 1625 N N . TRP A 1 211 ? -1.608 -2.334 5.049 1.00 95.19 211 TRP A N 1
ATOM 1626 C CA . TRP A 1 211 ? -0.893 -1.161 4.565 1.00 95.19 211 TRP A CA 1
ATOM 1627 C C . TRP A 1 211 ? 0.592 -1.478 4.424 1.00 95.19 211 TRP A C 1
ATOM 1629 O O . TRP A 1 211 ? 1.274 -1.709 5.412 1.00 95.19 211 TRP A O 1
ATOM 1639 N N . LYS A 1 212 ? 1.125 -1.440 3.203 1.00 94.56 212 LYS A N 1
ATOM 1640 C CA . LYS A 1 212 ? 2.570 -1.532 2.966 1.00 94.56 212 LYS A CA 1
ATOM 1641 C C . LYS A 1 212 ? 3.131 -0.142 2.738 1.00 94.56 212 LYS A C 1
ATOM 1643 O O . LYS A 1 212 ? 2.782 0.533 1.768 1.00 94.56 212 LYS A O 1
ATOM 1648 N N . ILE A 1 213 ? 3.992 0.294 3.650 1.00 93.94 213 ILE A N 1
ATOM 1649 C CA . ILE A 1 213 ? 4.522 1.656 3.668 1.00 93.94 213 ILE A CA 1
ATOM 1650 C C . ILE A 1 213 ? 6.013 1.622 3.349 1.00 93.94 213 ILE A C 1
ATOM 1652 O O . ILE A 1 213 ? 6.813 1.031 4.069 1.00 93.94 213 ILE A O 1
ATOM 1656 N N . TYR A 1 214 ? 6.394 2.321 2.289 1.00 92.50 214 TYR A N 1
ATOM 1657 C CA . TYR A 1 214 ? 7.777 2.524 1.885 1.00 92.50 214 TYR A CA 1
ATOM 1658 C C . TYR A 1 214 ? 8.189 3.980 2.147 1.00 92.50 214 TYR A C 1
ATOM 1660 O O . TYR A 1 214 ? 7.380 4.895 2.025 1.00 92.50 214 TYR A O 1
ATOM 1668 N N . GLU A 1 215 ? 9.469 4.190 2.470 1.00 89.62 215 GLU A N 1
ATOM 1669 C CA . GLU A 1 215 ? 10.159 5.490 2.629 1.00 89.62 215 GLU A CA 1
ATOM 1670 C C . GLU A 1 215 ? 9.805 6.345 3.854 1.00 89.62 215 GLU A C 1
ATOM 1672 O O . GLU A 1 215 ? 10.683 7.047 4.351 1.00 89.62 215 GLU A O 1
ATOM 1677 N N . GLN A 1 216 ? 8.579 6.294 4.377 1.00 91.38 216 GLN A N 1
ATOM 1678 C CA . GLN A 1 216 ? 8.200 7.114 5.537 1.00 91.38 216 GLN A CA 1
ATOM 1679 C C . GLN A 1 216 ? 8.708 6.560 6.880 1.00 91.38 216 GLN A C 1
ATOM 1681 O O . GLN A 1 216 ? 8.793 7.311 7.851 1.00 91.38 216 GLN A O 1
ATOM 1686 N N . GLY A 1 217 ? 9.026 5.260 6.956 1.00 91.31 217 GLY A N 1
ATOM 1687 C CA . GLY A 1 217 ? 9.398 4.606 8.216 1.00 91.31 217 GLY A CA 1
ATOM 1688 C C . GLY A 1 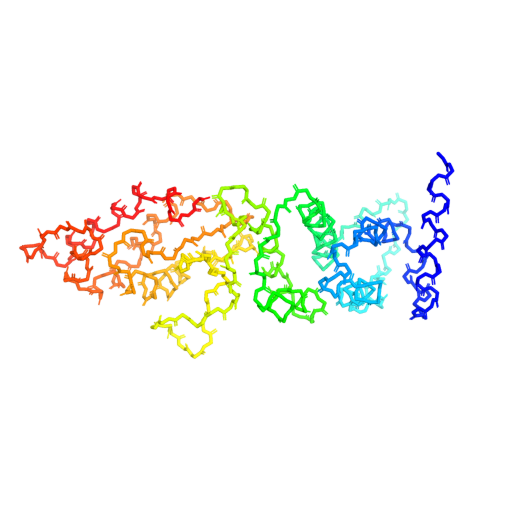217 ? 8.306 4.764 9.276 1.00 91.31 217 GLY A C 1
ATOM 1689 O O . GLY A 1 217 ? 8.592 5.189 10.392 1.00 91.31 217 GLY A O 1
ATOM 1690 N N . TYR A 1 218 ? 7.048 4.515 8.892 1.00 95.06 218 TYR A N 1
ATOM 1691 C CA . TYR A 1 218 ? 5.911 4.627 9.801 1.00 95.06 218 TYR A CA 1
ATOM 1692 C C . TYR A 1 218 ? 6.067 3.629 10.951 1.00 95.06 218 TYR A C 1
ATOM 1694 O O . TYR A 1 218 ? 6.511 2.504 10.738 1.00 95.06 218 TYR A O 1
ATOM 1702 N N . THR A 1 219 ? 5.763 4.066 12.170 1.00 96.06 219 THR A N 1
ATOM 1703 C CA . THR A 1 219 ? 5.975 3.297 13.404 1.00 96.06 219 THR A CA 1
ATOM 1704 C C . THR A 1 219 ? 4.668 3.099 14.156 1.00 96.06 219 THR A C 1
ATOM 1706 O O . THR A 1 219 ? 3.764 3.937 14.095 1.00 96.06 219 THR A O 1
ATOM 1709 N N . GLN A 1 220 ? 4.615 2.052 14.979 1.00 97.50 220 GLN A N 1
ATOM 1710 C CA . GLN A 1 220 ? 3.513 1.801 15.910 1.00 97.50 220 GLN A CA 1
ATOM 1711 C C . GLN A 1 220 ? 3.221 3.014 16.815 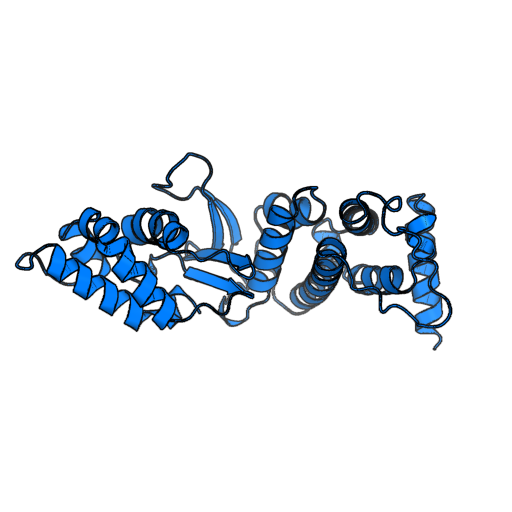1.00 97.50 220 GLN A C 1
ATOM 1713 O O . GLN A 1 220 ? 2.067 3.394 16.994 1.00 97.50 220 GLN A O 1
ATOM 1718 N N . THR A 1 221 ? 4.250 3.706 17.316 1.00 97.69 221 THR A N 1
ATOM 1719 C CA . THR A 1 221 ? 4.080 4.929 18.124 1.00 97.69 221 THR A CA 1
ATOM 1720 C C . THR A 1 221 ? 3.375 6.045 17.350 1.00 97.69 221 THR A C 1
ATOM 1722 O O . THR A 1 221 ? 2.512 6.739 17.893 1.00 97.69 221 THR A O 1
ATOM 1725 N N . GLN A 1 222 ? 3.714 6.228 16.070 1.00 96.88 222 GLN A N 1
ATOM 1726 C CA . GLN A 1 222 ? 3.025 7.196 15.214 1.00 96.88 222 GLN A CA 1
ATOM 1727 C C . GLN A 1 222 ? 1.581 6.769 14.933 1.00 96.88 222 GLN A C 1
ATOM 1729 O O . GLN A 1 222 ? 0.704 7.632 14.894 1.00 96.88 222 GLN A O 1
ATOM 1734 N N . LEU A 1 223 ? 1.312 5.467 14.790 1.00 97.94 223 LEU A N 1
ATOM 1735 C CA . LEU A 1 223 ? -0.051 4.946 14.682 1.00 97.94 223 LEU A CA 1
ATOM 1736 C C . LEU A 1 223 ? -0.885 5.279 15.914 1.00 97.94 223 LEU A C 1
ATOM 1738 O O . LEU A 1 223 ? -1.930 5.908 15.766 1.00 97.94 223 LEU A O 1
ATOM 1742 N N . ILE A 1 224 ? -0.406 4.958 17.116 1.00 98.25 224 ILE A N 1
ATOM 1743 C CA . ILE A 1 224 ? -1.108 5.276 18.370 1.00 98.25 224 ILE A CA 1
ATOM 1744 C C . ILE A 1 224 ? -1.408 6.777 18.454 1.00 98.25 224 ILE A C 1
ATOM 1746 O O . ILE A 1 224 ? -2.535 7.169 18.760 1.00 98.25 224 ILE A O 1
ATOM 1750 N N . SER A 1 225 ? -0.425 7.626 18.136 1.00 98.38 225 SER A N 1
ATOM 1751 C CA . SER A 1 225 ? -0.592 9.084 18.137 1.00 98.38 225 SER A CA 1
ATOM 1752 C C . SER A 1 225 ? -1.675 9.551 17.155 1.00 98.38 225 SER A C 1
ATOM 1754 O O . SER A 1 225 ? -2.546 10.350 17.513 1.00 98.38 225 SER A O 1
ATOM 1756 N N . HIS A 1 226 ? -1.672 9.023 15.927 1.00 98.38 226 HIS A N 1
ATOM 1757 C CA . HIS A 1 226 ? -2.668 9.362 14.911 1.00 98.38 226 HIS A CA 1
ATOM 1758 C C . HIS A 1 226 ? -4.068 8.845 15.264 1.00 98.38 226 HIS A C 1
ATOM 1760 O O . HIS A 1 226 ? -5.035 9.577 15.065 1.00 98.38 226 HIS A O 1
ATOM 1766 N N . LEU A 1 227 ? -4.196 7.630 15.801 1.00 98.50 227 LEU A N 1
ATOM 1767 C CA . LEU A 1 227 ? -5.481 7.079 16.240 1.00 98.50 227 LEU A CA 1
ATOM 1768 C C . LEU A 1 227 ? -6.049 7.874 17.421 1.00 98.50 227 LEU A C 1
ATOM 1770 O O . LEU A 1 227 ? -7.208 8.271 17.389 1.00 98.50 227 LEU A O 1
ATOM 1774 N N . THR A 1 228 ? -5.213 8.194 18.412 1.00 98.12 228 THR A N 1
ATOM 1775 C CA . THR A 1 228 ? -5.603 9.005 19.579 1.00 98.12 228 THR A CA 1
ATOM 1776 C C . THR A 1 228 ? -6.066 10.400 19.159 1.00 98.12 228 THR A C 1
ATOM 1778 O O . THR A 1 228 ? -7.088 10.891 19.633 1.00 98.12 228 THR A O 1
ATOM 1781 N N . SER A 1 229 ? -5.351 11.031 18.222 1.00 98.06 229 SER A N 1
ATOM 1782 C CA . SER A 1 229 ? -5.718 12.354 17.694 1.00 98.06 229 SER A CA 1
ATOM 1783 C C . SER A 1 229 ? -7.030 12.344 16.900 1.00 98.06 229 SER A C 1
ATOM 1785 O O . SER A 1 229 ? -7.648 13.392 16.748 1.00 98.06 229 SER A O 1
ATOM 1787 N N . ASN A 1 230 ? -7.450 11.177 16.402 1.00 98.25 230 ASN A N 1
ATOM 1788 C CA . ASN A 1 230 ? -8.686 10.972 15.645 1.00 98.25 230 ASN A CA 1
ATOM 1789 C C . ASN A 1 230 ? -9.679 10.075 16.402 1.00 98.25 230 ASN A C 1
ATOM 1791 O O . ASN A 1 230 ? -10.460 9.346 15.784 1.00 98.25 230 ASN A O 1
ATOM 1795 N N . LYS A 1 231 ? -9.644 10.093 17.742 1.00 98.12 231 LYS A N 1
ATOM 1796 C CA . LYS A 1 231 ? -10.518 9.253 18.571 1.00 98.12 231 LYS A CA 1
ATOM 1797 C C . LYS A 1 231 ? -12.001 9.503 18.282 1.00 98.12 231 LYS A C 1
ATOM 1799 O O . LYS A 1 231 ? -12.780 8.560 18.300 1.00 98.12 231 LYS A O 1
ATOM 1804 N N . ASP A 1 232 ? -12.372 10.729 17.919 1.00 97.81 232 ASP A N 1
ATOM 1805 C CA . ASP A 1 232 ? -13.722 11.091 17.467 1.00 97.81 232 ASP A CA 1
ATOM 1806 C C . ASP A 1 232 ? -14.197 10.233 16.282 1.00 97.81 232 ASP A C 1
ATOM 1808 O O . ASP A 1 232 ? -15.333 9.765 16.255 1.00 97.81 232 ASP A O 1
ATOM 1812 N N . ALA A 1 233 ? -13.324 9.985 15.303 1.00 97.31 233 ALA A N 1
ATOM 1813 C CA . ALA A 1 233 ? -13.641 9.158 14.144 1.00 97.31 233 ALA A CA 1
ATOM 1814 C C . ALA A 1 233 ? -13.832 7.684 14.527 1.00 97.31 233 ALA A C 1
ATOM 1816 O O . ALA A 1 233 ? -14.677 7.011 13.943 1.00 97.31 233 ALA A O 1
ATOM 1817 N N . ILE A 1 234 ? -13.087 7.203 15.525 1.00 98.25 234 ILE A N 1
ATOM 1818 C CA . ILE A 1 234 ? -13.237 5.847 16.067 1.00 98.25 234 ILE A CA 1
ATOM 1819 C C . ILE A 1 234 ? -14.550 5.730 16.843 1.00 98.25 234 ILE A C 1
ATOM 1821 O O . ILE A 1 234 ? -15.307 4.788 16.629 1.00 98.25 234 ILE A O 1
ATOM 1825 N N . GLU A 1 235 ? -14.867 6.715 17.686 1.00 98.31 235 GLU A N 1
ATOM 1826 C CA . GLU A 1 235 ? -16.132 6.761 18.426 1.00 98.31 235 GLU A CA 1
ATOM 1827 C C . GLU A 1 235 ? -17.340 6.769 17.472 1.00 98.31 235 GLU A C 1
ATOM 1829 O O . GLU A 1 235 ? -18.354 6.125 17.744 1.00 98.31 235 GLU A O 1
ATOM 1834 N N . ASN A 1 236 ? -17.213 7.405 16.305 1.00 96.88 236 ASN A N 1
ATOM 1835 C CA . ASN A 1 236 ? -18.249 7.407 15.269 1.00 96.88 236 ASN A CA 1
ATOM 1836 C C . ASN A 1 236 ? -18.470 6.046 14.584 1.00 96.88 236 ASN A C 1
ATOM 1838 O O . ASN A 1 236 ? -19.496 5.881 13.924 1.00 96.88 236 ASN A O 1
ATOM 1842 N N . LEU A 1 237 ? -17.568 5.067 14.737 1.00 95.38 237 LEU A N 1
ATOM 1843 C CA . LEU A 1 237 ? -17.826 3.691 14.290 1.00 95.38 237 LEU A CA 1
ATOM 1844 C C . LEU A 1 237 ? -18.941 3.030 15.117 1.00 95.38 237 LEU A C 1
ATOM 1846 O O . LEU A 1 237 ? -19.667 2.181 14.600 1.00 95.38 237 LEU A O 1
ATOM 1850 N N . GLY A 1 238 ? -19.093 3.437 16.382 1.00 96.06 238 GLY A N 1
ATOM 1851 C CA . GLY A 1 238 ? -20.056 2.872 17.322 1.00 96.06 238 GLY A CA 1
ATOM 1852 C C . GLY A 1 238 ? -19.593 1.558 17.965 1.00 96.06 238 GLY A C 1
ATOM 1853 O O . GLY A 1 238 ? -18.795 0.808 17.407 1.00 96.06 238 GLY A O 1
ATOM 1854 N N . VAL A 1 239 ? -20.131 1.262 19.154 1.00 96.62 239 VAL A N 1
ATOM 1855 C CA . VAL A 1 239 ? -19.733 0.099 19.975 1.00 96.62 239 VAL A CA 1
ATOM 1856 C C . VAL A 1 239 ? -19.932 -1.220 19.227 1.00 96.62 239 VAL A C 1
ATOM 1858 O O . VAL A 1 239 ? -19.081 -2.095 19.306 1.00 96.62 239 VAL A O 1
ATOM 1861 N N . GLU A 1 240 ? -21.007 -1.345 18.446 1.00 93.88 240 GLU A N 1
ATOM 1862 C CA . GLU A 1 240 ? -21.310 -2.555 17.672 1.00 93.88 240 GLU A CA 1
ATOM 1863 C C . GLU A 1 240 ? -20.210 -2.887 16.651 1.00 93.88 240 GLU A C 1
ATOM 1865 O O . GLU A 1 240 ? -19.754 -4.025 16.576 1.00 93.88 240 GLU A O 1
ATOM 1870 N N . ARG A 1 241 ? -19.739 -1.893 15.886 1.00 93.62 241 ARG A N 1
ATOM 1871 C CA . ARG A 1 241 ? -18.669 -2.102 14.899 1.00 93.62 241 ARG A CA 1
ATOM 1872 C C . ARG A 1 241 ? -17.350 -2.443 15.579 1.00 93.62 241 ARG A C 1
ATOM 1874 O O . ARG A 1 241 ? -16.626 -3.311 15.101 1.00 93.62 241 ARG A O 1
ATOM 1881 N N . ILE A 1 242 ? -17.047 -1.765 16.684 1.00 97.19 242 ILE A N 1
ATOM 1882 C CA . ILE A 1 242 ? -15.837 -2.033 17.463 1.00 97.19 242 ILE A CA 1
ATOM 1883 C C . ILE A 1 242 ? -15.871 -3.469 18.001 1.00 97.19 242 ILE A C 1
ATOM 1885 O O . ILE A 1 242 ? -14.913 -4.206 17.800 1.00 97.19 242 ILE A O 1
ATOM 1889 N N . SER A 1 243 ? -16.989 -3.885 18.598 1.00 96.19 243 SER A N 1
ATOM 1890 C CA . SER A 1 243 ? -17.210 -5.247 19.099 1.00 96.19 243 SER A CA 1
ATOM 1891 C C . SER A 1 243 ? -16.958 -6.308 18.023 1.00 96.19 243 SER A C 1
ATOM 1893 O O . SER A 1 243 ? -16.256 -7.280 18.283 1.00 96.19 243 SER A O 1
ATOM 1895 N N . GLN A 1 244 ? -17.440 -6.086 16.793 1.00 95.00 244 GLN A N 1
ATOM 1896 C CA . GLN A 1 244 ? -17.193 -6.993 15.665 1.00 95.00 244 GLN A CA 1
ATOM 1897 C C . GLN A 1 244 ? -15.702 -7.127 15.338 1.00 95.00 244 GLN A C 1
ATOM 1899 O O . GLN A 1 244 ? -15.214 -8.238 15.197 1.00 95.00 244 GLN A O 1
ATOM 1904 N N . ILE A 1 245 ? -14.970 -6.012 15.233 1.00 95.94 245 ILE A N 1
ATOM 1905 C CA . ILE A 1 245 ? -13.537 -6.038 14.888 1.00 95.94 245 ILE A CA 1
ATOM 1906 C C . ILE A 1 245 ? -12.714 -6.744 15.972 1.00 95.94 245 ILE A C 1
ATOM 1908 O O . ILE A 1 245 ? -11.776 -7.471 15.638 1.00 95.94 245 ILE A O 1
ATOM 1912 N N . LEU A 1 246 ? -13.053 -6.501 17.243 1.00 96.00 246 LEU A N 1
ATOM 1913 C CA . LEU A 1 246 ? -12.392 -7.114 18.395 1.00 96.00 246 LEU A CA 1
ATOM 1914 C C . LEU A 1 246 ? -12.738 -8.600 18.560 1.00 96.00 246 LEU A C 1
ATOM 1916 O O . LEU A 1 246 ? -11.976 -9.308 19.208 1.00 96.00 246 LEU A O 1
ATOM 1920 N N . ASP A 1 247 ? -13.850 -9.059 17.975 1.00 94.81 247 ASP A N 1
ATOM 1921 C CA . ASP A 1 247 ? -14.450 -10.377 18.232 1.00 94.81 247 ASP A CA 1
ATOM 1922 C C . ASP A 1 247 ? -14.760 -10.596 19.729 1.00 94.81 247 ASP A C 1
ATOM 1924 O O . ASP A 1 247 ? -14.575 -11.673 20.293 1.00 94.81 247 ASP A O 1
ATOM 1928 N N . GLU A 1 248 ? -15.225 -9.533 20.397 1.00 94.50 248 GLU A N 1
ATOM 1929 C CA . GLU A 1 248 ? -15.516 -9.515 21.834 1.00 94.50 248 GLU A CA 1
ATOM 1930 C C . GLU A 1 248 ? -16.834 -8.789 22.128 1.00 94.50 248 GLU A C 1
ATOM 1932 O O . GLU A 1 248 ? -17.136 -7.748 21.536 1.00 94.50 248 GLU A O 1
ATOM 1937 N N . ASP A 1 249 ? -17.615 -9.306 23.084 1.00 94.62 249 ASP A N 1
ATOM 1938 C CA . ASP A 1 249 ? -18.804 -8.611 23.583 1.00 94.62 249 ASP A CA 1
ATOM 1939 C C . ASP A 1 249 ? -18.399 -7.491 24.548 1.00 94.62 249 ASP A C 1
ATOM 1941 O O . ASP A 1 249 ? -17.928 -7.729 25.662 1.00 94.62 249 ASP A O 1
ATOM 1945 N N . ILE A 1 250 ? -18.588 -6.255 24.091 1.00 96.31 250 ILE A N 1
ATOM 1946 C CA . ILE A 1 250 ? -18.247 -5.029 24.815 1.00 96.31 250 ILE A CA 1
ATOM 1947 C C . ILE A 1 250 ? -19.459 -4.103 24.972 1.00 96.31 250 ILE A C 1
ATOM 1949 O O . ILE A 1 250 ? -19.290 -2.892 25.139 1.00 96.31 250 ILE A O 1
ATOM 1953 N N . SER A 1 251 ? -20.684 -4.640 24.902 1.00 93.12 251 SER A N 1
ATOM 1954 C CA . SER A 1 251 ? -21.917 -3.835 24.915 1.00 93.12 251 SER A CA 1
ATOM 1955 C C . SER A 1 251 ? -22.071 -2.949 26.153 1.00 93.12 251 SER A C 1
ATOM 1957 O O . SER A 1 251 ? -22.725 -1.909 26.089 1.00 93.12 251 SER A O 1
ATOM 1959 N N . ASP A 1 252 ? -21.464 -3.353 27.270 1.00 95.44 252 ASP A N 1
ATOM 1960 C CA . ASP A 1 252 ? -21.527 -2.646 28.552 1.00 95.44 252 ASP A CA 1
ATOM 1961 C C . ASP A 1 252 ? -20.532 -1.477 28.656 1.00 95.44 252 ASP A C 1
ATOM 1963 O O . ASP A 1 252 ? -20.582 -0.694 29.610 1.00 95.44 252 ASP A O 1
ATOM 1967 N N . LEU A 1 253 ? -19.615 -1.336 27.694 1.00 97.44 253 LEU A N 1
ATOM 1968 C CA . LEU A 1 253 ? -18.642 -0.250 27.679 1.00 97.44 253 LEU A CA 1
ATOM 1969 C C . LEU A 1 253 ? -19.234 1.031 27.094 1.00 97.44 253 LEU A C 1
ATOM 1971 O O . LEU A 1 253 ? -20.021 1.027 26.147 1.00 97.44 253 LEU A O 1
ATOM 1975 N N . THR A 1 254 ? -18.780 2.173 27.611 1.00 97.94 254 THR A N 1
ATOM 1976 C CA . THR A 1 254 ? -19.022 3.450 26.929 1.00 97.94 254 THR A CA 1
ATOM 1977 C C . THR A 1 254 ? -18.274 3.480 25.596 1.00 97.94 254 THR A C 1
ATOM 1979 O O . THR A 1 254 ? -17.210 2.874 25.459 1.00 97.94 254 THR A O 1
ATOM 1982 N N . ILE A 1 255 ? -18.769 4.255 24.626 1.00 98.06 255 ILE A N 1
ATOM 1983 C CA . ILE A 1 255 ? -18.100 4.387 23.325 1.00 98.06 255 ILE A CA 1
ATOM 1984 C C . ILE A 1 255 ? -16.643 4.849 23.456 1.00 98.06 255 ILE A C 1
ATOM 1986 O O . ILE A 1 255 ? -15.777 4.365 22.740 1.00 98.06 255 ILE A O 1
ATOM 1990 N N . SER A 1 256 ? -16.343 5.717 24.425 1.00 98.06 256 SER A N 1
ATOM 1991 C CA . SER A 1 256 ? -14.977 6.195 24.639 1.00 98.06 256 SER A CA 1
ATOM 1992 C C . SER A 1 256 ? -14.041 5.090 25.145 1.00 98.06 256 SER A C 1
ATOM 1994 O O . SER A 1 256 ? -12.895 5.025 24.705 1.00 98.06 256 SER A O 1
ATOM 1996 N N . GLN A 1 257 ? -14.532 4.194 26.015 1.00 98.38 257 GLN A N 1
ATOM 1997 C CA . GLN A 1 257 ? -13.785 3.016 26.480 1.00 98.38 257 GLN A CA 1
ATOM 1998 C C . GLN A 1 257 ? -13.605 1.986 25.360 1.00 98.38 257 GLN A C 1
ATOM 2000 O O . GLN A 1 257 ? -12.508 1.465 25.187 1.00 98.38 257 GLN A O 1
ATOM 2005 N N . ALA A 1 258 ? -14.657 1.727 24.577 1.00 98.31 258 ALA A N 1
ATOM 2006 C CA . ALA A 1 258 ? -14.586 0.853 23.408 1.00 98.31 258 ALA A CA 1
ATOM 2007 C C . ALA A 1 258 ? -13.541 1.354 22.395 1.00 98.31 258 ALA A C 1
ATOM 2009 O O . ALA A 1 258 ? -12.725 0.577 21.904 1.00 98.31 258 ALA A O 1
ATOM 2010 N N . SER A 1 259 ? -13.506 2.663 22.135 1.00 98.31 259 SER A N 1
ATOM 2011 C CA . SER A 1 259 ? -12.499 3.279 21.268 1.00 98.31 259 SER A CA 1
ATOM 2012 C C . SER A 1 259 ? -11.077 3.104 21.800 1.00 98.31 259 SER A C 1
ATOM 2014 O O . SER A 1 259 ? -10.186 2.785 21.019 1.00 98.31 259 SER A O 1
ATOM 2016 N N . ASP A 1 260 ? -10.844 3.260 23.108 1.00 98.50 260 ASP A N 1
ATOM 2017 C CA . ASP A 1 260 ? -9.515 3.033 23.703 1.00 98.50 260 ASP A CA 1
ATOM 2018 C C . ASP A 1 260 ? -9.064 1.567 23.579 1.00 98.50 260 ASP A C 1
ATOM 2020 O O . ASP A 1 260 ? -7.890 1.297 23.297 1.00 98.50 260 ASP A O 1
ATOM 2024 N N . LEU A 1 261 ? -9.996 0.618 23.726 1.00 98.12 261 LEU A N 1
ATOM 2025 C CA . LEU A 1 261 ? -9.722 -0.797 23.468 1.00 98.12 261 LEU A CA 1
ATOM 2026 C C . LEU A 1 261 ? -9.356 -1.038 22.006 1.00 98.12 261 LEU A C 1
ATOM 2028 O O . LEU A 1 261 ? -8.355 -1.703 21.746 1.00 98.12 261 LEU A O 1
ATOM 2032 N N . LEU A 1 262 ? -10.092 -0.454 21.053 1.00 98.38 262 LEU A N 1
ATOM 2033 C CA . LEU A 1 262 ? -9.760 -0.604 19.636 1.00 98.38 262 LEU A CA 1
ATOM 2034 C C . LEU A 1 262 ? -8.380 -0.031 19.310 1.00 98.38 262 LEU A C 1
ATOM 2036 O O . LEU A 1 262 ? -7.623 -0.660 18.578 1.00 98.38 262 LEU A O 1
ATOM 2040 N N . ILE A 1 263 ? -8.024 1.135 19.857 1.00 98.50 263 ILE A N 1
ATOM 2041 C CA . ILE A 1 263 ? -6.690 1.723 19.659 1.00 98.50 263 ILE A CA 1
ATOM 2042 C C . ILE A 1 263 ? -5.604 0.753 20.135 1.00 98.50 263 ILE A C 1
ATOM 2044 O O . ILE A 1 263 ? -4.621 0.539 19.423 1.00 98.50 263 ILE A O 1
ATOM 2048 N N . THR A 1 264 ? -5.796 0.149 21.308 1.00 98.38 264 THR A N 1
ATOM 2049 C CA . THR A 1 264 ? -4.860 -0.834 21.871 1.00 98.38 264 THR A CA 1
ATOM 2050 C C . THR A 1 264 ? -4.777 -2.077 20.987 1.00 98.38 264 THR A C 1
ATOM 2052 O O . THR A 1 264 ? -3.690 -2.456 20.566 1.00 98.38 264 THR A O 1
ATOM 2055 N N . PHE A 1 265 ? -5.920 -2.644 20.602 1.00 98.19 265 PHE A N 1
ATOM 2056 C CA . PHE A 1 265 ? -5.994 -3.816 19.731 1.00 98.19 265 PHE A CA 1
ATOM 2057 C C . PHE A 1 265 ? -5.310 -3.594 18.376 1.00 98.19 265 PHE A C 1
ATOM 2059 O O . PHE A 1 265 ? -4.525 -4.427 17.925 1.00 98.19 265 PHE A O 1
ATOM 2066 N N . ILE A 1 266 ? -5.574 -2.461 17.721 1.00 98.12 266 ILE A N 1
ATOM 2067 C CA . ILE A 1 266 ? -4.951 -2.115 16.439 1.00 98.12 266 ILE A CA 1
ATOM 2068 C C . ILE A 1 266 ? -3.444 -1.904 16.608 1.00 98.12 266 ILE A C 1
ATOM 2070 O O . ILE A 1 266 ? -2.669 -2.324 15.750 1.00 98.12 266 ILE A O 1
ATOM 2074 N N . SER A 1 267 ? -3.020 -1.286 17.713 1.00 97.12 267 SER A N 1
ATOM 2075 C CA . SER A 1 267 ? -1.605 -1.159 18.052 1.00 97.12 267 SER A CA 1
ATOM 2076 C C . SER A 1 267 ? -0.949 -2.530 18.205 1.00 97.12 267 SER A C 1
ATOM 2078 O O . SER A 1 267 ? 0.084 -2.770 17.587 1.00 97.12 267 SER A O 1
ATOM 2080 N N . ASP A 1 268 ? -1.536 -3.444 18.970 1.00 97.69 268 ASP A N 1
ATOM 2081 C CA . ASP A 1 268 ? -0.973 -4.780 19.211 1.00 97.69 268 ASP A CA 1
ATOM 2082 C C . ASP A 1 268 ? -0.885 -5.618 17.926 1.00 97.69 268 ASP A C 1
ATOM 2084 O O . ASP A 1 268 ? 0.023 -6.434 17.767 1.00 97.69 268 ASP A O 1
ATOM 2088 N N . ASN A 1 269 ? -1.773 -5.358 16.964 1.00 97.56 269 ASN A N 1
ATOM 2089 C CA . ASN A 1 269 ? -1.778 -5.986 15.644 1.00 97.56 269 ASN A CA 1
ATOM 2090 C C . ASN A 1 269 ? -1.009 -5.187 14.573 1.00 97.56 269 ASN A C 1
ATOM 2092 O O . ASN A 1 269 ? -1.141 -5.478 13.381 1.00 97.56 269 ASN A O 1
ATOM 2096 N N . TYR A 1 270 ? -0.177 -4.214 14.964 1.00 97.25 270 TYR A N 1
ATOM 2097 C CA . TYR A 1 270 ? 0.597 -3.388 14.032 1.00 97.25 270 TYR A CA 1
ATOM 2098 C C . TYR A 1 270 ? 1.360 -4.201 12.970 1.00 97.25 270 TYR A C 1
ATOM 2100 O O . TYR A 1 270 ? 1.183 -3.891 11.794 1.00 97.25 270 TYR A O 1
ATOM 2108 N N . PRO A 1 271 ? 2.113 -5.272 13.305 1.00 94.00 271 PRO A N 1
ATOM 2109 C CA . PRO A 1 271 ? 2.853 -6.040 12.299 1.00 94.00 271 PRO A CA 1
ATOM 2110 C C . PRO A 1 271 ? 1.960 -6.762 11.283 1.00 94.00 271 PRO A C 1
ATOM 2112 O O . PRO A 1 271 ? 2.376 -7.054 10.171 1.00 94.00 271 PRO A O 1
ATOM 2115 N N . ILE A 1 272 ? 0.715 -7.073 11.650 1.00 92.31 272 ILE A N 1
ATOM 2116 C CA . ILE A 1 272 ? -0.232 -7.743 10.749 1.00 92.31 272 ILE A CA 1
ATOM 2117 C C . ILE A 1 272 ? -0.830 -6.736 9.762 1.00 92.31 272 ILE A C 1
ATOM 2119 O O . ILE A 1 272 ? -1.101 -7.074 8.606 1.00 92.31 272 ILE A O 1
ATOM 2123 N N . ILE A 1 273 ? -1.063 -5.510 10.234 1.00 95.44 273 ILE A N 1
ATOM 2124 C CA . ILE A 1 273 ? -1.760 -4.470 9.480 1.00 95.44 273 ILE A CA 1
ATOM 2125 C C . ILE A 1 273 ? -0.778 -3.625 8.662 1.00 95.44 273 ILE A C 1
ATOM 2127 O O . ILE A 1 273 ? -1.117 -3.279 7.538 1.00 95.44 273 ILE A O 1
ATOM 2131 N N . PHE A 1 274 ? 0.404 -3.288 9.186 1.00 93.94 274 PHE A N 1
ATOM 2132 C CA . PHE A 1 274 ? 1.307 -2.269 8.628 1.00 93.94 274 PHE A CA 1
ATOM 2133 C C . PHE A 1 274 ? 2.701 -2.774 8.201 1.00 93.94 274 PHE A C 1
ATOM 2135 O O . PHE A 1 274 ? 3.477 -1.978 7.663 1.00 93.94 274 PHE A O 1
ATOM 2142 N N . GLU A 1 275 ? 3.038 -4.053 8.419 1.00 81.81 275 GLU A N 1
ATOM 2143 C CA . GLU A 1 275 ? 4.340 -4.648 8.044 1.00 81.81 275 GLU A CA 1
ATOM 2144 C C . GLU A 1 275 ? 4.227 -5.738 6.984 1.00 81.81 275 GLU A C 1
ATOM 2146 O O . GLU A 1 275 ? 5.193 -5.866 6.199 1.00 81.81 275 GLU A O 1
#

Foldseek 3Di:
DVVLVVLLVVLLVLCVVVVNPPCNPDVVSSVLLSLQAPQPPCVVLVCHSNLLVLLVVLLCPDPPPVDPDPPDPDDPDPDDDDPSRVLNSLLSVLNSVLSVQCVVAADEAEPCCCVQQVVQSSPNDPVSVQQSSQVSVVVSDVVNVQGNWYKDAFDFFPQAPDRRDGFGIDTNNATERTARDQDPDDLVCCLRPQLRGQLLPDQEPRSGHAYEHHNNPDDLVNLLVSLVVVLVSQLVSPLVSLCRHHVHDPVVDDSSVSSVVSSVVCSVCCVVRYD

Sequence (275 aa):
MEDLAAEKIRSWNILNRAGRSQLRSDPVFLAKVIKCVDHSELISLGIDDQYLINIAASSSGDFSQAGSQIIIEDVPTILTPSKAQLLEDEIFDVLSSFGDFLGNNSPATYGNLYEKVIEPLRGPLFSNRKGAVGILKFLQDPIAGIQGKDLLFEIPAPHARGTTSRIDVSVNNNRYEIKNCAACITPTTIKEQFIERDLFNASSVNDITKWKIYEQGYTQTQLISHLTSNKDAIENLGVERISQILDEDISDLTISQASDLLITFISDNYPIIFE

Radius of gyration: 22.83 Å; chains: 1; bounding box: 59×50×63 Å